Protein AF-A0A7W0SCW3-F1 (afdb_monomer)

Solvent-accessible surface area (backbone atoms only — not comparable to full-atom values): 14178 Å² total; per-residue (Å²): 137,88,84,88,80,89,82,84,84,82,85,81,83,79,84,79,79,79,77,70,79,78,74,70,81,70,78,75,75,58,45,59,53,42,45,72,76,49,78,74,35,76,57,57,85,92,73,43,95,44,93,30,47,52,32,38,26,47,42,44,66,69,67,88,51,60,71,61,58,70,68,48,60,42,33,27,44,63,50,76,97,76,43,71,46,61,29,37,54,74,48,70,49,74,83,48,89,55,28,37,37,42,30,23,38,30,82,49,90,95,43,68,21,45,36,40,41,24,40,27,78,87,36,62,16,29,42,36,38,49,82,89,50,37,35,36,37,42,39,43,51,97,43,34,31,42,31,35,44,43,73,87,64,52,78,76,82,86,75,76,70,73,84,75,89,61,91,77,87,69,87,75,79,79,74,93,75,72,86,80,74,85,74,40,67,44,82,38,72,51,77,60,52,72,65,54,25,60,58,18,44,29,70,64,37,38,50,26,47,52,50,25,54,43,52,52,50,39,48,51,25,57,78,67,72,46,79,52,38,64,40,80,77,46,75,82

Nearest PDB structures (foldseek):
  7ntp-assembly2_B  TM=4.194E-01  e=7.991E-01  Homo sapiens
  3q5z-assembly1_A  TM=4.159E-01  e=1.311E+00  Toxoplasma gondii
  7uft-assembly1_A  TM=3.236E-01  e=5.438E-01  Bifidobacterium longum
  5bvs-assembly2_B  TM=4.005E-01  e=3.337E+00  Pygoscelis papua
  2ejx-assembly1_A  TM=3.370E-01  e=3.936E+00  Sulfurisphaera tokodaii str. 7

pLDDT: mean 82.09, std 19.73, range [32.97, 98.5]

Secondary structure (DSSP, 8-state):
---------------------------PPPEESEEESS--EE--GGG-SSTTEEEEEEEEES---HHHHHT-SEEEEE-GGG-EEEEEEEEEEEEETTEEEEEEEEEETTEEEEEEEEEETTEEEEEEE-SS-EEEEEEETTEEEEEEE-GGGSPP---------------------SS---S-EEEEEE---HHHHHHHTSHHHHHHHHHHHHHHHHHHHHHTT---EEEEEEE-

Structure (mmCIF, N/CA/C/O backbone):
data_AF-A0A7W0SCW3-F1
#
_entry.id   AF-A0A7W0SCW3-F1
#
loop_
_atom_site.group_PDB
_atom_site.id
_atom_site.type_symbol
_atom_site.label_atom_id
_atom_site.label_alt_id
_atom_site.label_comp_id
_atom_site.label_asym_id
_atom_site.label_entity_id
_atom_site.label_seq_id
_atom_site.pdbx_PDB_ins_code
_atom_site.Cartn_x
_atom_site.Cartn_y
_atom_site.Cartn_z
_atom_site.occupancy
_atom_site.B_iso_or_equiv
_atom_site.auth_seq_id
_atom_site.auth_comp_id
_atom_site.auth_asym_id
_atom_site.auth_atom_id
_atom_site.pdbx_PDB_model_num
ATOM 1 N N . MET A 1 1 ? -40.697 69.182 -52.370 1.00 40.91 1 MET A N 1
ATOM 2 C CA . MET A 1 1 ? -40.775 70.195 -51.290 1.00 40.91 1 MET A CA 1
ATOM 3 C C . MET A 1 1 ? -40.997 69.445 -49.980 1.00 40.91 1 MET A C 1
ATOM 5 O O . MET A 1 1 ? -42.100 69.001 -49.726 1.00 40.91 1 MET A O 1
ATOM 9 N N . SER A 1 2 ? -39.920 68.922 -49.395 1.00 41.22 2 SER A N 1
ATOM 10 C CA . SER A 1 2 ? -39.241 69.449 -48.195 1.00 41.22 2 SER A CA 1
ATOM 11 C C . SER A 1 2 ? -40.117 69.462 -46.940 1.00 41.22 2 SER A C 1
ATOM 13 O O . SER A 1 2 ? -41.006 70.301 -46.826 1.00 41.22 2 SER A O 1
ATOM 15 N N . LYS A 1 3 ? -39.795 68.564 -46.000 1.00 40.31 3 LYS A N 1
ATOM 16 C CA . LYS A 1 3 ? -39.665 68.861 -44.567 1.00 40.31 3 LYS A CA 1
ATOM 17 C C . LYS A 1 3 ? -38.830 67.760 -43.899 1.00 40.31 3 LYS A C 1
ATOM 19 O O . LYS A 1 3 ? -39.283 66.632 -43.744 1.00 40.31 3 LYS A O 1
ATOM 24 N N . SER A 1 4 ? -37.596 68.117 -43.554 1.00 42.28 4 SER A N 1
ATOM 25 C CA . SER A 1 4 ? -36.713 67.373 -42.655 1.00 42.28 4 SER A CA 1
ATOM 26 C C . SER A 1 4 ? -37.192 67.509 -41.209 1.00 42.28 4 SER A C 1
ATOM 28 O O . SER A 1 4 ? -37.602 68.596 -40.804 1.00 42.28 4 SER A O 1
ATOM 30 N N . ALA A 1 5 ? -37.056 66.449 -40.416 1.00 41.22 5 ALA A N 1
ATOM 31 C CA . ALA A 1 5 ? -36.987 66.540 -38.961 1.00 41.22 5 ALA A CA 1
ATOM 32 C C . ALA A 1 5 ? -35.977 65.502 -38.450 1.00 41.22 5 ALA A C 1
ATOM 34 O O . ALA A 1 5 ? -36.105 64.308 -38.710 1.00 41.22 5 ALA A O 1
ATOM 35 N N . SER A 1 6 ? -34.935 66.014 -37.798 1.00 37.19 6 SER A N 1
ATOM 36 C CA . SER A 1 6 ? -33.770 65.304 -37.280 1.00 37.19 6 SER A CA 1
ATOM 37 C C . SER A 1 6 ? -34.127 64.277 -36.205 1.00 37.19 6 SER A C 1
ATOM 39 O O . SER A 1 6 ? -34.864 64.585 -35.271 1.00 37.19 6 SER A O 1
ATOM 41 N N . LEU A 1 7 ? -33.529 63.088 -36.296 1.00 36.47 7 LEU A N 1
ATOM 42 C CA . LEU A 1 7 ? -33.554 62.068 -35.251 1.00 36.47 7 LEU A CA 1
ATOM 43 C C . LEU A 1 7 ? -32.255 62.173 -34.436 1.00 36.47 7 LEU A C 1
ATOM 45 O O . LEU A 1 7 ? -31.166 61.947 -34.961 1.00 36.47 7 LEU A O 1
ATOM 49 N N . VAL A 1 8 ? -32.367 62.553 -33.165 1.00 34.56 8 VAL A N 1
ATOM 50 C CA . VAL A 1 8 ? -31.256 62.574 -32.203 1.00 34.56 8 VAL A CA 1
ATOM 51 C C . VAL A 1 8 ? -31.117 61.172 -31.607 1.00 34.56 8 VAL A C 1
ATOM 53 O O . VAL A 1 8 ? -32.039 60.677 -30.966 1.00 34.56 8 VAL A O 1
ATOM 56 N N . PHE A 1 9 ? -29.970 60.526 -31.825 1.00 35.22 9 PHE A N 1
ATOM 57 C CA . PHE A 1 9 ? -29.612 59.253 -31.195 1.00 35.22 9 PHE A CA 1
ATOM 58 C C . PHE A 1 9 ? -28.963 59.528 -29.832 1.00 35.22 9 PHE A C 1
ATOM 60 O O . PHE A 1 9 ? -27.868 60.084 -29.764 1.00 35.22 9 PHE A O 1
ATOM 67 N N . ILE A 1 10 ? -29.631 59.138 -28.745 1.00 36.50 10 ILE A N 1
ATOM 68 C CA . ILE A 1 10 ? -29.050 59.124 -27.396 1.00 36.50 10 ILE A CA 1
ATOM 69 C C . ILE A 1 10 ? -28.427 57.743 -27.172 1.00 36.50 10 ILE A C 1
ATOM 71 O O . ILE A 1 10 ? -29.121 56.728 -27.178 1.00 36.50 10 ILE A O 1
ATOM 75 N N . PHE A 1 11 ? -27.108 57.713 -26.989 1.00 32.97 11 PHE A N 1
ATOM 76 C CA . PHE A 1 11 ? -26.335 56.514 -26.672 1.00 32.97 11 PHE A CA 1
ATOM 77 C C . PHE A 1 11 ? -26.355 56.305 -25.149 1.00 32.97 11 PHE A C 1
ATOM 79 O O . PHE A 1 11 ? -25.731 57.062 -24.408 1.00 32.97 11 PHE A O 1
ATOM 86 N N . VAL A 1 12 ? -27.090 55.301 -24.665 1.00 36.94 12 VAL A N 1
ATOM 87 C CA . VAL A 1 12 ? -27.040 54.882 -23.255 1.00 36.94 12 VAL A CA 1
ATOM 88 C C . VAL A 1 12 ? -25.960 53.812 -23.120 1.00 36.94 12 VAL A C 1
ATOM 90 O O . VAL A 1 12 ? -26.131 52.683 -23.574 1.00 36.94 12 VAL A O 1
ATOM 93 N N . ILE A 1 13 ? -24.833 54.172 -22.506 1.00 38.78 13 ILE A N 1
ATOM 94 C CA . ILE A 1 13 ? -23.783 53.226 -22.114 1.00 38.78 13 ILE A CA 1
ATOM 95 C C . ILE A 1 13 ? -24.249 52.530 -20.832 1.00 38.78 13 ILE A C 1
ATOM 97 O O . ILE A 1 13 ? -24.190 53.102 -19.745 1.00 38.78 13 ILE A O 1
ATOM 101 N N . ALA A 1 14 ? -24.732 51.293 -20.955 1.00 40.97 14 ALA A N 1
ATOM 102 C CA . ALA A 1 14 ? -24.952 50.418 -19.812 1.00 40.97 14 ALA A CA 1
ATOM 103 C C . ALA A 1 14 ? -23.604 49.818 -19.380 1.00 40.97 14 ALA A C 1
ATOM 105 O O . ALA A 1 14 ? -23.040 48.965 -20.067 1.00 40.97 14 ALA A O 1
ATOM 106 N N . LEU A 1 15 ? -23.076 50.283 -18.245 1.00 40.66 15 LEU A N 1
ATOM 107 C CA . LEU A 1 15 ? -21.934 49.671 -17.568 1.00 40.66 15 LEU A CA 1
ATOM 108 C C . LEU A 1 15 ? -22.373 48.297 -17.029 1.00 40.66 15 LEU A C 1
ATOM 110 O O . LEU A 1 15 ? -22.983 48.190 -15.966 1.00 40.66 15 LEU A O 1
ATOM 114 N N . GLY A 1 16 ? -22.103 47.239 -17.791 1.00 37.50 16 GLY A N 1
ATOM 115 C CA . GLY A 1 16 ? -22.278 45.865 -17.336 1.00 37.50 16 GLY A CA 1
ATOM 116 C C . GLY A 1 16 ? -21.217 45.524 -16.295 1.00 37.50 16 GLY A C 1
ATOM 117 O O . GLY A 1 16 ? -20.072 45.243 -16.641 1.00 37.50 16 GLY A O 1
ATOM 118 N N . VAL A 1 17 ? -21.592 45.538 -15.016 1.00 45.84 17 VAL A N 1
ATOM 119 C CA . VAL A 1 17 ? -20.808 44.898 -13.956 1.00 45.84 17 VAL A CA 1
ATOM 120 C C . VAL A 1 17 ? -20.858 43.393 -14.217 1.00 45.84 17 VAL A C 1
ATOM 122 O O . VAL A 1 17 ? -21.841 42.727 -13.899 1.00 45.84 17 VAL A O 1
ATOM 125 N N . PHE A 1 18 ? -19.805 42.850 -14.830 1.00 45.72 18 PHE A N 1
ATOM 126 C CA . PHE A 1 18 ? -19.560 41.412 -14.852 1.00 45.72 18 PHE A CA 1
ATOM 127 C C . PHE A 1 18 ? -19.255 40.965 -13.417 1.00 45.72 18 PHE A C 1
ATOM 129 O O . PHE A 1 18 ? -18.106 40.944 -12.979 1.00 45.72 18 PHE A O 1
ATOM 136 N N . MET A 1 19 ? -20.299 40.616 -12.662 1.00 46.00 19 MET A N 1
ATOM 137 C CA . MET A 1 19 ? -20.158 39.720 -11.520 1.00 46.00 19 MET A CA 1
ATOM 138 C C . MET A 1 19 ? -19.746 38.357 -12.074 1.00 46.00 19 MET A C 1
ATOM 140 O O . MET A 1 19 ? -20.579 37.538 -12.457 1.00 46.00 19 MET A O 1
ATOM 144 N N . SER A 1 20 ? -18.437 38.130 -12.159 1.00 46.84 20 SER A N 1
ATOM 145 C CA . SER A 1 20 ? -17.887 36.789 -12.311 1.00 46.84 20 SER A CA 1
ATOM 146 C C . SER A 1 20 ? -18.464 35.924 -11.188 1.00 46.84 20 SER A C 1
ATOM 148 O O . SER A 1 20 ? -18.305 36.289 -10.020 1.00 46.84 20 SER A O 1
ATOM 150 N N . PRO A 1 21 ? -19.133 34.795 -11.480 1.00 45.81 21 PRO A N 1
ATOM 151 C CA . PRO A 1 21 ? -19.520 33.882 -10.425 1.00 45.81 21 PRO A CA 1
ATOM 152 C C . PRO A 1 21 ? -18.230 33.397 -9.769 1.00 45.81 21 PRO A C 1
ATOM 154 O O . PRO A 1 21 ? -17.396 32.752 -10.409 1.00 45.81 21 PRO A O 1
ATOM 157 N N . HIS A 1 22 ? -18.050 33.731 -8.491 1.00 44.03 22 HIS A N 1
ATOM 158 C CA . HIS A 1 22 ? -17.099 33.038 -7.644 1.00 44.03 22 HIS A CA 1
ATOM 159 C C . HIS A 1 22 ? -17.442 31.553 -7.739 1.00 44.03 22 HIS A C 1
ATOM 161 O O . HIS A 1 22 ? -18.423 31.089 -7.157 1.00 44.03 22 HIS A O 1
ATOM 167 N N . ARG A 1 23 ? -16.649 30.799 -8.509 1.00 42.75 23 ARG A N 1
ATOM 168 C CA . ARG A 1 23 ? -16.593 29.353 -8.352 1.00 42.75 23 ARG A CA 1
ATOM 169 C C . ARG A 1 23 ? -16.155 29.136 -6.913 1.00 42.75 23 ARG A C 1
ATOM 171 O O . ARG A 1 23 ? -14.981 29.285 -6.590 1.00 42.75 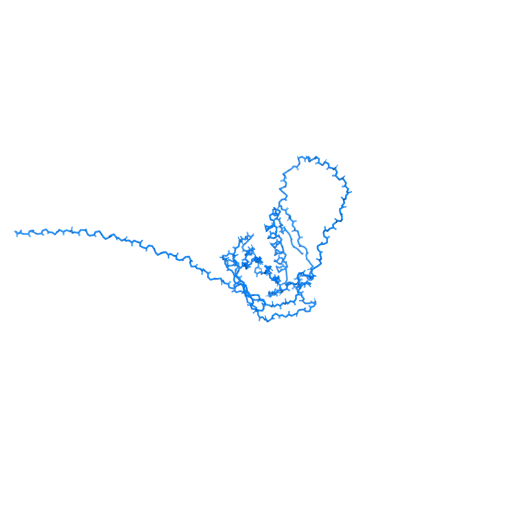23 ARG A O 1
ATOM 178 N N . SER A 1 24 ? -17.122 28.824 -6.053 1.00 40.72 24 SER A N 1
ATOM 179 C CA . SER A 1 24 ? -16.868 27.991 -4.889 1.00 40.72 24 SER A CA 1
ATOM 180 C C . SER A 1 24 ? -15.946 26.880 -5.381 1.00 40.72 24 SER A C 1
ATOM 182 O O . SER A 1 24 ? -16.284 26.179 -6.341 1.00 40.72 24 SER A O 1
ATOM 184 N N . LEU A 1 25 ? -14.738 26.802 -4.821 1.00 46.62 25 LEU A N 1
ATOM 185 C CA . LEU A 1 25 ? -13.891 25.629 -4.962 1.00 46.62 25 LEU A CA 1
ATOM 186 C C . LEU A 1 25 ? -14.698 24.490 -4.347 1.00 46.62 25 LEU A C 1
ATOM 188 O O . LEU A 1 25 ? -14.667 24.277 -3.137 1.00 46.62 25 LEU A O 1
ATOM 192 N N . GLY A 1 26 ? -15.513 23.853 -5.187 1.00 40.69 26 GLY A N 1
ATOM 193 C CA . GLY A 1 26 ? -16.379 22.764 -4.801 1.00 40.69 26 GLY A CA 1
ATOM 194 C C . GLY A 1 26 ? -15.520 21.744 -4.084 1.00 40.69 26 GLY A C 1
ATOM 195 O O . GLY A 1 26 ? -14.521 21.262 -4.622 1.00 40.69 26 GLY A O 1
ATOM 196 N N . GLN A 1 27 ? -15.883 21.469 -2.839 1.00 48.56 27 GLN A N 1
ATOM 197 C CA . GLN A 1 27 ? -15.317 20.400 -2.047 1.00 48.56 27 GLN A CA 1
ATOM 198 C C . GLN A 1 27 ? -15.663 19.099 -2.774 1.00 48.56 27 GLN A C 1
ATOM 200 O O . GLN A 1 27 ? -16.719 18.520 -2.547 1.00 48.56 27 GLN A O 1
ATOM 205 N N . ALA A 1 28 ? -14.820 18.689 -3.729 1.00 55.16 28 ALA A N 1
ATOM 206 C CA . ALA A 1 28 ? -14.989 17.420 -4.420 1.00 55.16 28 ALA A CA 1
ATOM 207 C C . ALA A 1 28 ? -15.108 16.341 -3.340 1.00 55.16 28 ALA A C 1
ATOM 209 O O . ALA A 1 28 ? -14.218 16.230 -2.481 1.00 55.16 28 ALA A O 1
ATOM 210 N N . ALA A 1 29 ? -16.254 15.658 -3.331 1.00 61.84 29 ALA A N 1
ATOM 211 C CA . ALA A 1 29 ? -16.582 14.653 -2.338 1.00 61.84 29 ALA A CA 1
ATOM 212 C C . ALA A 1 29 ? -15.525 13.545 -2.390 1.00 61.84 29 ALA A C 1
ATOM 214 O O . ALA A 1 29 ? -15.140 13.096 -3.471 1.00 61.84 29 ALA A O 1
ATOM 215 N N . ALA A 1 30 ? -15.029 13.134 -1.223 1.00 74.69 30 ALA A N 1
ATOM 216 C CA . ALA A 1 30 ? -14.105 12.014 -1.133 1.00 74.69 30 ALA A CA 1
ATOM 217 C C . ALA A 1 30 ? -14.815 10.747 -1.632 1.00 74.69 30 ALA A C 1
ATOM 219 O O . ALA A 1 30 ? -15.883 10.384 -1.136 1.00 74.69 30 ALA A O 1
ATOM 220 N N . SER A 1 31 ? -14.243 10.094 -2.640 1.00 84.12 31 SER A N 1
ATOM 221 C CA . SER A 1 31 ? -14.777 8.845 -3.179 1.00 84.12 31 SER A CA 1
ATOM 222 C C . SER A 1 31 ? -14.247 7.663 -2.373 1.00 84.12 31 SER A C 1
ATOM 224 O O . SER A 1 31 ? -13.094 7.661 -1.933 1.00 84.12 31 SER A O 1
ATOM 226 N N . LYS A 1 32 ? -15.085 6.640 -2.172 1.00 90.00 32 LYS A N 1
ATOM 227 C CA . LYS A 1 32 ? -14.655 5.410 -1.498 1.00 90.00 32 LYS A CA 1
ATOM 228 C C . LYS A 1 32 ? -13.584 4.703 -2.326 1.00 90.00 32 LYS A C 1
ATOM 230 O O . LYS A 1 32 ? -13.732 4.561 -3.544 1.00 90.00 32 LYS A O 1
ATOM 235 N N . LEU A 1 33 ? -12.515 4.258 -1.670 1.00 90.94 33 LEU A N 1
ATOM 236 C CA . LEU A 1 33 ? -11.463 3.471 -2.317 1.00 90.94 33 LEU A CA 1
ATOM 237 C C . LEU A 1 33 ? -11.950 2.044 -2.607 1.00 90.94 33 LEU A C 1
ATOM 239 O O . LEU A 1 33 ? -11.826 1.561 -3.729 1.00 90.94 33 LEU A O 1
ATOM 243 N N . PHE A 1 34 ? -12.545 1.404 -1.605 1.00 93.81 34 PHE A N 1
ATOM 244 C CA . PHE A 1 34 ? -13.087 0.053 -1.680 1.00 93.81 34 PHE A CA 1
ATOM 245 C C . PHE A 1 34 ? -14.262 -0.116 -0.707 1.00 93.81 34 PHE A C 1
ATOM 247 O O . PHE A 1 34 ? -14.505 0.734 0.155 1.00 93.81 34 PHE A O 1
ATOM 254 N N . SER A 1 35 ? -14.957 -1.245 -0.817 1.00 93.25 35 SER A N 1
ATOM 255 C CA . SER A 1 35 ? -15.950 -1.724 0.148 1.00 93.25 35 SER A CA 1
ATOM 256 C C . SER A 1 35 ? -15.614 -3.130 0.638 1.00 93.25 35 SER A C 1
ATOM 258 O O . SER A 1 35 ? -15.128 -3.955 -0.137 1.00 93.25 35 SER A O 1
ATOM 260 N N . LEU A 1 36 ? -15.926 -3.421 1.903 1.00 95.06 36 LEU A N 1
ATOM 261 C CA . LEU A 1 36 ? -15.877 -4.775 2.457 1.00 95.06 36 LEU A CA 1
ATOM 262 C C . LEU A 1 36 ? -16.969 -5.635 1.808 1.00 95.06 36 LEU A C 1
ATOM 264 O O . LEU A 1 36 ? -18.140 -5.254 1.808 1.00 95.06 36 LEU A O 1
ATOM 268 N N . LYS A 1 37 ? -16.596 -6.795 1.267 1.00 94.44 37 LYS A N 1
ATOM 269 C CA . LYS A 1 37 ? -17.541 -7.767 0.694 1.00 94.44 37 LYS A CA 1
ATOM 270 C C . LYS A 1 37 ? -18.163 -8.665 1.760 1.00 94.44 37 LYS A C 1
ATOM 272 O O . LYS A 1 37 ? -19.242 -9.218 1.571 1.00 94.44 37 LYS A O 1
ATOM 277 N N . GLU A 1 38 ? -17.464 -8.820 2.874 1.00 92.69 38 GLU A N 1
ATOM 278 C CA . GLU A 1 38 ? -17.836 -9.688 3.979 1.00 92.69 38 GLU A CA 1
ATOM 279 C C . GLU A 1 38 ? -17.400 -9.086 5.313 1.00 92.69 38 GLU A C 1
ATOM 281 O O . GLU A 1 38 ? -16.596 -8.153 5.362 1.00 92.69 38 GLU A O 1
ATOM 286 N N . GLN A 1 39 ? -17.944 -9.626 6.404 1.00 91.50 39 GLN A N 1
ATOM 287 C CA . GLN A 1 39 ? -17.515 -9.233 7.739 1.00 91.50 39 GLN A CA 1
ATOM 288 C C . GLN A 1 39 ? -16.082 -9.716 8.008 1.00 91.50 39 GLN A C 1
ATOM 290 O O . GLN A 1 39 ? -15.739 -10.829 7.594 1.00 91.50 39 GLN A O 1
ATOM 295 N N . PRO A 1 40 ? -15.260 -8.933 8.728 1.00 92.94 40 PRO A N 1
ATOM 296 C CA . PRO A 1 40 ? -13.913 -9.340 9.106 1.00 92.94 40 PRO A CA 1
ATOM 297 C C . PRO A 1 40 ? -13.934 -10.599 9.964 1.00 92.94 40 PRO A C 1
ATOM 299 O O . PRO A 1 40 ? -14.684 -10.692 10.938 1.00 92.94 40 PRO A O 1
ATOM 302 N N . ARG A 1 41 ? -13.091 -11.572 9.620 1.00 92.56 41 ARG A N 1
ATOM 303 C CA . ARG A 1 41 ? -13.003 -12.855 10.327 1.00 92.56 41 ARG A CA 1
ATOM 304 C C . ARG A 1 41 ? -11.596 -13.091 10.843 1.00 92.56 41 ARG A C 1
ATOM 306 O O . ARG A 1 41 ? -10.623 -12.714 10.197 1.00 92.56 41 ARG A O 1
ATOM 313 N N . LEU A 1 42 ? -11.501 -13.749 11.997 1.00 90.94 42 LEU A N 1
ATOM 314 C CA . LEU A 1 42 ? -10.237 -14.308 12.470 1.00 90.94 42 LEU A CA 1
ATOM 315 C C . LEU A 1 42 ? -9.764 -15.373 11.477 1.00 90.94 42 LEU A C 1
ATOM 317 O O . LEU A 1 42 ? -10.565 -16.191 11.016 1.00 90.94 42 LEU A O 1
ATOM 321 N N . VAL A 1 43 ? -8.473 -15.367 11.155 1.00 82.25 43 VAL A N 1
ATOM 322 C CA . VAL A 1 43 ? -7.906 -16.276 10.154 1.00 82.25 43 VAL A CA 1
ATOM 323 C C . VAL A 1 43 ? -7.011 -17.308 10.821 1.00 82.25 43 VAL A C 1
ATOM 325 O O . VAL A 1 43 ? -6.174 -16.981 11.658 1.00 82.25 43 VAL A O 1
ATOM 328 N N . SER A 1 44 ? -7.189 -18.572 10.440 1.00 81.94 44 SER A N 1
ATOM 329 C CA . SER A 1 44 ? -6.308 -19.667 10.851 1.00 81.94 44 SER A CA 1
ATOM 330 C C . SER A 1 44 ? -4.885 -19.454 10.332 1.00 81.94 44 SER A C 1
ATOM 332 O O . SER A 1 44 ? -4.713 -18.970 9.213 1.00 81.94 44 SER A O 1
ATOM 334 N N . GLU A 1 45 ? -3.876 -19.942 11.053 1.00 78.88 45 GLU A N 1
ATOM 335 C CA . GLU A 1 45 ? -2.465 -19.777 10.670 1.00 78.88 45 GLU A CA 1
ATOM 336 C C . GLU A 1 45 ? -2.124 -20.244 9.250 1.00 78.88 45 GLU A C 1
ATOM 338 O O . GLU A 1 45 ? -1.286 -19.632 8.599 1.00 78.88 45 GLU A O 1
ATOM 343 N N . ALA A 1 46 ? -2.791 -21.284 8.742 1.00 78.19 46 ALA A N 1
ATOM 344 C CA . ALA A 1 46 ? -2.539 -21.819 7.404 1.00 78.19 46 ALA A CA 1
ATOM 345 C C . ALA A 1 46 ? -3.022 -20.910 6.254 1.00 78.19 46 ALA A C 1
ATOM 347 O O . ALA A 1 46 ? -2.598 -21.092 5.118 1.00 78.19 46 ALA A O 1
ATOM 348 N N . ASN A 1 47 ? -3.916 -19.956 6.534 1.00 81.69 47 ASN A N 1
ATOM 349 C CA . ASN A 1 47 ? -4.606 -19.157 5.513 1.00 81.69 47 ASN A CA 1
ATOM 350 C C . ASN A 1 47 ? -4.366 -17.648 5.655 1.00 81.69 47 ASN A C 1
ATOM 352 O O . ASN A 1 47 ? -4.948 -16.867 4.903 1.00 81.69 47 ASN A O 1
ATOM 356 N N . ARG A 1 48 ? -3.559 -17.230 6.635 1.00 90.38 48 ARG A N 1
ATOM 357 C CA . ARG A 1 48 ? -3.280 -15.814 6.893 1.00 90.38 48 ARG A CA 1
ATOM 358 C C . ARG A 1 48 ? -2.311 -15.239 5.861 1.00 90.38 48 ARG A C 1
ATOM 360 O O . ARG A 1 48 ? -1.356 -15.905 5.475 1.00 90.38 48 ARG A O 1
ATOM 367 N N . SER A 1 49 ? -2.534 -13.993 5.451 1.00 91.56 49 SER A N 1
ATOM 368 C CA . SER A 1 49 ? -1.622 -13.240 4.576 1.00 91.56 49 SER A CA 1
ATOM 369 C C . SER A 1 49 ? -0.296 -12.913 5.256 1.00 91.56 49 SER A C 1
ATOM 371 O O . SER A 1 49 ? 0.731 -12.860 4.590 1.00 91.56 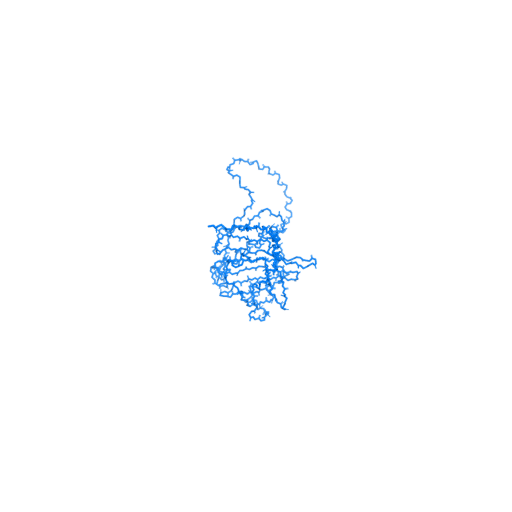49 SER A O 1
ATOM 373 N N . SER A 1 50 ? -0.313 -12.684 6.570 1.00 91.75 50 SER A N 1
ATOM 374 C CA . SER A 1 50 ? 0.859 -12.322 7.362 1.00 91.75 50 SER A CA 1
ATOM 375 C C . SER A 1 50 ? 0.853 -13.071 8.687 1.00 91.75 50 SER A C 1
ATOM 377 O O . SER A 1 50 ? -0.202 -13.363 9.247 1.00 91.75 50 SER A O 1
ATOM 379 N N . ILE A 1 51 ? 2.037 -13.321 9.251 1.00 90.44 51 ILE A N 1
ATOM 380 C CA . ILE A 1 51 ? 2.169 -13.832 10.622 1.00 90.44 51 ILE A CA 1
ATOM 381 C C . ILE A 1 51 ? 1.484 -12.925 11.656 1.00 90.44 51 ILE A C 1
ATOM 383 O O . ILE A 1 51 ? 1.015 -13.404 12.690 1.00 90.44 51 ILE A O 1
ATOM 387 N N . ALA A 1 52 ? 1.371 -11.636 11.341 1.00 93.19 52 ALA A N 1
ATOM 388 C CA . ALA A 1 52 ? 0.727 -10.631 12.168 1.00 93.19 52 ALA A CA 1
ATOM 389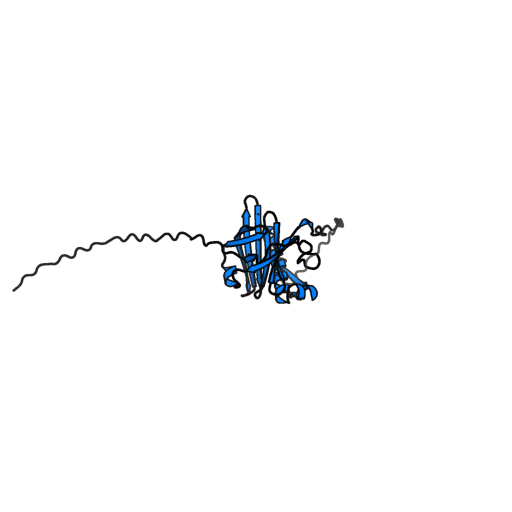 C C . ALA A 1 52 ? -0.770 -10.453 11.869 1.00 93.19 52 ALA A C 1
ATOM 391 O O . ALA A 1 52 ? -1.413 -9.671 12.568 1.00 93.19 52 ALA A O 1
ATOM 392 N N . SER A 1 53 ? -1.350 -11.162 10.887 1.00 94.56 53 SER A N 1
ATOM 393 C CA . SER A 1 53 ? -2.789 -11.079 10.608 1.00 94.56 53 SER A CA 1
ATOM 394 C C . SER A 1 53 ? -3.604 -11.415 11.860 1.00 94.56 53 SER A C 1
ATOM 396 O O . SER A 1 53 ? -3.417 -12.464 12.487 1.00 94.56 53 SER A O 1
ATOM 398 N N . VAL A 1 54 ? -4.547 -10.540 12.201 1.00 93.25 54 VAL A N 1
ATOM 399 C CA . VAL A 1 54 ? -5.554 -10.772 13.248 1.00 93.25 54 VAL A CA 1
ATOM 400 C C . VAL A 1 54 ? -6.906 -11.049 12.614 1.00 93.25 54 VAL A C 1
ATOM 402 O O . VAL A 1 54 ? -7.532 -12.066 12.907 1.00 93.25 54 VAL A O 1
ATOM 405 N N . ARG A 1 55 ? -7.342 -10.155 11.724 1.00 95.31 55 ARG A N 1
ATOM 406 C CA . ARG A 1 55 ? -8.607 -10.243 10.996 1.00 95.31 55 ARG A CA 1
ATOM 407 C C . ARG A 1 55 ? -8.362 -10.014 9.513 1.00 95.31 55 ARG A C 1
ATOM 409 O O . ARG A 1 55 ? -7.521 -9.195 9.149 1.00 95.31 55 ARG A O 1
ATOM 416 N N . GLU A 1 56 ? -9.120 -10.703 8.672 1.00 97.31 56 GLU A N 1
ATOM 417 C CA . GLU A 1 56 ? -9.117 -10.482 7.226 1.00 97.31 56 GLU A CA 1
ATOM 418 C C . GLU A 1 56 ? -10.545 -10.389 6.689 1.00 97.31 56 GLU A C 1
ATOM 420 O O . GLU A 1 56 ? -11.468 -11.009 7.227 1.00 97.31 56 GLU A O 1
ATOM 425 N N . ALA A 1 57 ? -10.715 -9.621 5.616 1.00 97.06 57 ALA A N 1
ATOM 426 C CA . ALA A 1 57 ? -11.943 -9.566 4.833 1.00 97.06 57 ALA A CA 1
ATOM 427 C C . ALA A 1 57 ? -11.617 -9.352 3.354 1.00 97.06 57 ALA A C 1
ATOM 429 O O . ALA A 1 57 ? -10.703 -8.597 3.014 1.00 97.06 57 ALA A O 1
ATOM 430 N N . GLU A 1 58 ? -12.394 -9.968 2.467 1.00 96.56 58 GLU A N 1
ATOM 431 C CA . GLU A 1 58 ? -12.361 -9.627 1.043 1.00 96.56 58 GLU A CA 1
ATOM 432 C C . GLU A 1 58 ? -12.895 -8.202 0.820 1.00 96.56 58 GLU A C 1
ATOM 434 O O . GLU A 1 58 ? -13.936 -7.819 1.365 1.00 96.56 58 GLU A O 1
ATOM 439 N N . ILE A 1 59 ? -12.191 -7.425 -0.003 1.00 96.19 59 ILE A N 1
ATOM 440 C CA . ILE A 1 59 ? -12.600 -6.087 -0.438 1.00 96.19 59 ILE A CA 1
ATOM 441 C C . ILE A 1 59 ? -12.813 -6.043 -1.948 1.00 96.19 59 ILE A C 1
ATOM 443 O O . ILE A 1 59 ? -12.233 -6.823 -2.703 1.00 96.19 59 ILE A O 1
ATOM 447 N N . VAL A 1 60 ? -13.637 -5.094 -2.383 1.00 93.62 60 VAL A N 1
ATOM 448 C CA . VAL A 1 60 ? -13.869 -4.775 -3.795 1.00 93.62 60 VAL A CA 1
ATOM 449 C C . VAL A 1 60 ? -13.576 -3.296 -4.001 1.00 93.62 60 VAL A C 1
ATOM 451 O O . VAL A 1 60 ? -14.124 -2.457 -3.285 1.00 93.62 60 VAL A O 1
ATOM 454 N N . PHE A 1 61 ? -12.700 -2.977 -4.950 1.00 91.44 61 PHE A N 1
ATOM 455 C CA . PHE A 1 61 ? -12.376 -1.596 -5.298 1.00 91.44 61 PHE A CA 1
ATOM 456 C C . PHE A 1 61 ? -13.529 -0.942 -6.061 1.00 91.44 61 PHE A C 1
ATOM 458 O O . PHE A 1 61 ? -14.161 -1.571 -6.903 1.00 91.44 61 PHE A O 1
ATOM 465 N N . THR A 1 62 ? -13.807 0.326 -5.755 1.00 82.75 62 THR A N 1
ATOM 466 C CA . THR A 1 62 ? -14.958 1.045 -6.328 1.00 82.75 62 THR A CA 1
ATOM 467 C C . THR A 1 62 ? -14.743 1.429 -7.798 1.00 82.75 62 THR A C 1
ATOM 469 O O . THR A 1 62 ? -15.711 1.641 -8.512 1.00 82.75 62 THR A O 1
ATOM 472 N N . GLU A 1 63 ? -13.491 1.540 -8.256 1.00 67.81 63 GLU A N 1
ATOM 473 C CA . GLU A 1 63 ? -13.120 1.889 -9.636 1.00 67.81 63 GLU A CA 1
ATOM 474 C C . GLU A 1 63 ? -11.802 1.183 -9.997 1.00 67.81 63 GLU A C 1
ATOM 476 O O . GLU A 1 63 ? -10.810 1.328 -9.282 1.00 67.81 63 GLU A O 1
ATOM 481 N N . GLU A 1 64 ? -11.766 0.430 -11.097 1.00 62.03 64 GLU A N 1
ATOM 482 C CA . GLU A 1 64 ? -10.615 -0.417 -11.464 1.00 62.03 64 GLU A CA 1
ATOM 483 C C . GLU A 1 64 ? -9.543 0.304 -12.313 1.00 62.03 64 GLU A C 1
ATOM 485 O O . GLU A 1 64 ? -8.524 -0.293 -12.659 1.00 62.03 64 GLU A O 1
ATOM 490 N N . SER A 1 65 ? -9.726 1.591 -12.650 1.00 56.41 65 SER A N 1
ATOM 491 C CA . SER A 1 65 ? -8.782 2.326 -13.511 1.00 56.41 65 SER A CA 1
ATOM 492 C C . SER A 1 65 ? -7.744 3.154 -12.732 1.00 56.41 65 SER A C 1
ATOM 494 O O . SER A 1 65 ? -8.071 4.001 -11.898 1.00 56.41 65 SER A O 1
ATOM 496 N N . ASN A 1 66 ? -6.466 2.958 -13.065 1.00 63.66 66 ASN A N 1
ATOM 497 C CA . ASN A 1 66 ? -5.298 3.748 -12.635 1.00 63.66 66 ASN A CA 1
ATOM 498 C C . ASN A 1 66 ? -5.445 5.269 -12.760 1.00 63.66 66 ASN A C 1
ATOM 500 O O . ASN A 1 66 ? -5.056 6.000 -11.848 1.00 63.66 66 ASN A O 1
ATOM 504 N N . THR A 1 67 ? -5.967 5.748 -13.893 1.00 61.91 67 THR A N 1
ATOM 505 C CA . THR A 1 67 ? -6.145 7.175 -14.177 1.00 61.91 67 THR A CA 1
ATOM 506 C C . THR A 1 67 ? -7.058 7.788 -13.134 1.00 61.91 67 THR A C 1
ATOM 508 O O . THR A 1 67 ? -6.735 8.846 -12.599 1.00 61.91 67 THR A O 1
ATOM 511 N N . SER A 1 68 ? -8.110 7.056 -12.742 1.00 77.81 68 SER A N 1
ATOM 512 C CA . SER A 1 68 ? -9.000 7.511 -11.683 1.00 77.81 68 SER A CA 1
ATOM 513 C C . SER A 1 68 ? -8.262 7.666 -10.359 1.00 77.81 68 SER A C 1
ATOM 515 O O . SER A 1 68 ? -8.445 8.698 -9.731 1.00 77.81 68 SER A O 1
ATOM 517 N N . LEU A 1 69 ? -7.406 6.711 -9.950 1.00 85.75 69 LEU A N 1
ATOM 518 C CA . LEU A 1 69 ? -6.690 6.771 -8.668 1.00 85.75 69 LEU A CA 1
ATOM 519 C C . LEU A 1 69 ? -5.727 7.962 -8.615 1.00 85.75 69 LEU A C 1
ATOM 521 O O . LEU A 1 69 ? -5.691 8.694 -7.628 1.00 85.75 69 LEU A O 1
ATOM 525 N N . ALA A 1 70 ? -4.957 8.166 -9.678 1.00 87.56 70 ALA A N 1
ATOM 526 C CA . ALA A 1 70 ? -3.913 9.181 -9.724 1.00 87.56 70 ALA A CA 1
ATOM 527 C C . ALA A 1 70 ? -4.442 10.627 -9.756 1.00 87.56 70 ALA A C 1
ATOM 529 O O . ALA A 1 70 ? -3.689 11.562 -9.494 1.00 87.56 70 ALA A O 1
ATOM 530 N N . GLU A 1 71 ? -5.722 10.814 -10.073 1.00 88.50 71 GLU A N 1
ATOM 531 C CA . GLU A 1 71 ? -6.408 12.111 -10.061 1.00 88.50 71 GLU A CA 1
ATOM 532 C C . GLU A 1 71 ? -7.148 12.379 -8.740 1.00 88.50 71 GLU A C 1
ATOM 534 O O . GLU A 1 71 ? -7.641 13.488 -8.508 1.00 88.50 71 GLU A O 1
ATOM 539 N N . ARG A 1 72 ? -7.229 11.391 -7.835 1.00 87.75 72 ARG A N 1
ATOM 540 C CA . ARG A 1 72 ? -7.948 11.563 -6.567 1.00 87.75 72 ARG A CA 1
ATOM 541 C C . ARG A 1 72 ? -7.139 12.411 -5.605 1.00 87.75 72 ARG A C 1
ATOM 543 O O . ARG A 1 72 ? -6.041 12.050 -5.193 1.00 87.75 72 ARG A O 1
ATOM 550 N N . THR A 1 73 ? -7.743 13.504 -5.158 1.00 92.19 73 THR A N 1
ATOM 551 C CA . THR A 1 73 ? -7.180 14.348 -4.097 1.00 92.19 73 THR A CA 1
ATOM 552 C C . THR A 1 73 ? -7.611 13.911 -2.700 1.00 92.19 73 THR A C 1
ATOM 554 O O . THR A 1 73 ? -6.960 14.255 -1.714 1.00 92.19 73 THR A O 1
ATOM 557 N N . ARG A 1 74 ? -8.702 13.140 -2.607 1.00 91.62 74 ARG A N 1
ATOM 558 C CA . ARG A 1 74 ? -9.241 12.580 -1.366 1.00 91.62 74 ARG A CA 1
ATOM 559 C C . ARG A 1 74 ? -9.798 11.179 -1.586 1.00 91.62 74 ARG A C 1
ATOM 561 O O . ARG A 1 74 ? -10.466 10.930 -2.590 1.00 91.62 74 ARG A O 1
ATOM 568 N N . LEU A 1 75 ? -9.575 10.309 -0.607 1.00 92.12 75 LEU A N 1
ATOM 569 C CA . LEU A 1 75 ? -10.112 8.953 -0.541 1.00 92.12 75 LEU A CA 1
ATOM 570 C C . LEU A 1 75 ? -10.835 8.737 0.782 1.00 92.12 75 LEU A C 1
ATOM 572 O O . LEU A 1 75 ? -10.291 9.046 1.839 1.00 92.12 75 LEU A O 1
ATOM 576 N N . THR A 1 76 ? -12.025 8.149 0.723 1.00 92.25 76 THR A N 1
ATOM 577 C CA . THR A 1 76 ? -12.673 7.571 1.904 1.00 92.25 76 THR A CA 1
ATOM 578 C C . THR A 1 76 ? -12.268 6.105 2.011 1.00 92.25 76 THR A C 1
ATOM 580 O O . THR A 1 76 ? -12.437 5.333 1.064 1.00 92.25 76 THR A O 1
ATOM 583 N N . ILE A 1 77 ? -11.734 5.723 3.165 1.00 92.44 77 ILE A N 1
ATOM 584 C CA . ILE A 1 77 ? -11.255 4.377 3.470 1.00 92.44 77 ILE A CA 1
ATOM 585 C C . ILE A 1 77 ? -12.143 3.817 4.571 1.00 92.44 77 ILE A C 1
ATOM 587 O O . ILE A 1 77 ? -12.121 4.314 5.694 1.00 92.44 77 ILE A O 1
ATOM 591 N N . THR A 1 78 ? -12.922 2.790 4.242 1.00 92.62 78 THR A N 1
ATOM 592 C CA . THR A 1 78 ? -13.741 2.062 5.214 1.00 92.62 78 THR A CA 1
ATOM 593 C C . THR A 1 78 ? -12.937 0.871 5.732 1.00 92.62 78 THR A C 1
ATOM 595 O O . THR A 1 78 ? -12.673 -0.073 4.994 1.00 92.62 78 THR A O 1
ATOM 598 N N . LEU A 1 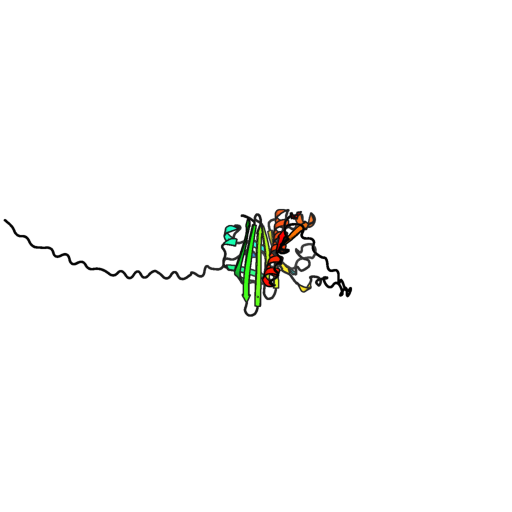79 ? -12.527 0.926 6.992 1.00 94.06 79 LEU A N 1
ATOM 599 C CA . LEU A 1 79 ? -11.829 -0.141 7.700 1.00 94.06 79 LEU A CA 1
ATOM 600 C C . LEU A 1 79 ? -12.830 -1.043 8.437 1.00 94.06 79 LEU A C 1
ATOM 602 O O . LEU A 1 79 ? -14.047 -0.949 8.261 1.00 94.06 79 LEU A O 1
ATOM 606 N N . PHE A 1 80 ? -12.309 -1.958 9.250 1.00 95.12 80 PHE A N 1
ATOM 607 C CA . PHE A 1 80 ? -13.130 -2.852 10.059 1.00 95.12 80 PHE A CA 1
ATOM 608 C C . PHE A 1 80 ? -13.951 -2.089 11.103 1.00 95.12 80 PHE A C 1
ATOM 610 O O . PHE A 1 80 ? -13.669 -0.937 11.430 1.00 95.12 80 PHE A O 1
ATOM 617 N N . ASP A 1 81 ? -15.009 -2.742 11.588 1.00 92.31 81 ASP A N 1
ATOM 618 C CA . ASP A 1 81 ? -15.930 -2.203 12.596 1.00 92.31 81 ASP A CA 1
ATOM 619 C C . ASP A 1 81 ? -16.631 -0.894 12.168 1.00 92.31 81 ASP A C 1
ATOM 621 O O . ASP A 1 81 ? -17.112 -0.127 12.997 1.00 92.31 81 ASP A O 1
ATOM 625 N N . GLY A 1 82 ? -16.700 -0.636 10.854 1.00 88.12 82 GLY A N 1
ATOM 626 C CA . GLY A 1 82 ? -17.338 0.552 10.281 1.00 88.12 82 GLY A CA 1
ATOM 627 C C . GLY A 1 82 ? -16.528 1.840 10.440 1.00 88.12 82 GLY A C 1
ATOM 628 O O . GLY A 1 82 ? -17.057 2.921 10.188 1.00 88.12 82 GLY A O 1
ATOM 629 N N . VAL A 1 83 ? -15.260 1.749 10.850 1.00 90.31 83 VAL A N 1
ATOM 630 C CA . VAL A 1 83 ? -14.380 2.914 10.985 1.00 90.31 83 VAL A CA 1
ATOM 631 C C . VAL A 1 83 ? -14.090 3.492 9.604 1.00 90.31 83 VAL A C 1
ATOM 633 O O . VAL A 1 83 ? -13.557 2.802 8.740 1.00 90.31 83 VAL A O 1
ATOM 636 N N . GLU A 1 84 ? -14.406 4.767 9.392 1.00 90.88 84 GLU A N 1
ATOM 637 C CA . GLU A 1 84 ? -14.101 5.463 8.142 1.00 90.88 84 GLU A CA 1
ATOM 638 C C . GLU A 1 84 ? -13.070 6.567 8.362 1.00 90.88 84 GLU A C 1
ATOM 640 O O . GLU A 1 84 ? -13.210 7.411 9.249 1.00 90.88 84 GLU A O 1
ATOM 645 N N . TYR A 1 85 ? -12.050 6.588 7.507 1.00 91.50 85 TYR A N 1
ATOM 646 C CA . TYR A 1 85 ? -11.055 7.651 7.462 1.00 91.50 85 TYR A CA 1
ATOM 647 C C . TYR A 1 85 ? -11.071 8.355 6.113 1.00 91.50 85 TYR A C 1
ATOM 649 O O . TYR A 1 85 ? -11.216 7.723 5.067 1.00 91.50 85 TYR A O 1
ATOM 657 N N . GLN A 1 86 ? -10.878 9.673 6.138 1.00 92.44 86 GLN A N 1
ATOM 658 C CA . GLN A 1 86 ? -10.567 10.437 4.936 1.00 92.44 86 GLN A CA 1
ATOM 659 C C . GLN A 1 86 ? -9.056 10.607 4.833 1.00 92.44 86 GLN A C 1
ATOM 661 O O . GLN A 1 86 ? -8.428 11.197 5.712 1.00 92.44 86 GLN A O 1
ATOM 666 N N . ALA A 1 87 ? -8.487 10.099 3.746 1.00 93.88 87 ALA A N 1
ATOM 667 C CA . ALA A 1 87 ? -7.102 10.325 3.385 1.00 93.88 87 ALA A CA 1
ATOM 668 C C . ALA A 1 87 ? -7.021 11.435 2.334 1.00 93.88 87 ALA A C 1
ATOM 670 O O . ALA A 1 87 ? -7.737 11.404 1.329 1.00 93.88 87 ALA A O 1
ATOM 671 N N . VAL A 1 88 ? -6.148 12.411 2.557 1.00 94.88 88 VAL A N 1
ATOM 672 C CA . VAL A 1 88 ? -5.852 13.490 1.605 1.00 94.88 88 VAL A CA 1
ATOM 673 C C . VAL A 1 88 ? -4.550 13.159 0.897 1.00 94.88 88 VAL A C 1
ATOM 675 O O . VAL A 1 88 ? -3.590 12.767 1.556 1.00 94.88 88 VAL A O 1
ATOM 678 N N . VAL A 1 89 ? -4.511 13.305 -0.426 1.00 95.19 89 VAL A N 1
ATOM 679 C CA . VAL A 1 89 ? -3.298 13.038 -1.207 1.00 95.19 89 VAL A CA 1
ATOM 680 C C . VAL A 1 89 ? -2.139 13.908 -0.715 1.00 95.19 89 VAL A C 1
ATOM 682 O O . VAL A 1 89 ? -2.303 15.105 -0.480 1.00 95.19 89 VAL A O 1
ATOM 685 N N . SER A 1 90 ? -0.969 13.303 -0.568 1.00 95.38 90 SER A N 1
ATOM 686 C CA . SER A 1 90 ? 0.297 13.990 -0.315 1.00 95.38 90 SER A CA 1
ATOM 687 C C . SER A 1 90 ? 1.210 13.923 -1.534 1.00 95.38 90 SER A C 1
ATOM 689 O O . SER A 1 90 ? 1.872 14.905 -1.855 1.00 95.38 90 SER A O 1
ATOM 691 N N . GLU A 1 91 ? 1.218 12.794 -2.242 1.00 95.69 91 GLU A N 1
ATOM 692 C CA . GLU A 1 91 ? 2.053 12.587 -3.420 1.00 95.69 91 GLU A CA 1
ATOM 693 C C . GLU A 1 91 ? 1.436 11.532 -4.344 1.00 95.69 91 GLU A C 1
ATOM 695 O O . GLU A 1 91 ? 0.821 10.565 -3.892 1.00 95.69 91 GLU A O 1
ATOM 700 N N . VAL A 1 92 ? 1.634 11.702 -5.651 1.00 96.12 92 VAL A N 1
ATOM 701 C CA . VAL A 1 92 ? 1.346 10.670 -6.650 1.00 96.12 92 VAL A CA 1
ATOM 702 C C . VAL A 1 92 ? 2.604 10.438 -7.464 1.00 96.12 92 VAL A C 1
ATOM 704 O O . VAL A 1 92 ? 3.104 11.340 -8.131 1.00 96.12 92 VAL A O 1
ATOM 707 N N . GLU A 1 93 ? 3.091 9.207 -7.434 1.00 95.69 93 GLU A N 1
ATOM 708 C CA . GLU A 1 93 ? 4.260 8.777 -8.182 1.00 95.69 93 GLU A CA 1
ATOM 709 C C . GLU A 1 93 ? 3.809 7.923 -9.366 1.00 95.69 93 GLU A C 1
ATOM 711 O O . GLU A 1 93 ? 3.078 6.949 -9.191 1.00 95.69 93 GLU A O 1
ATOM 716 N N . ARG A 1 94 ? 4.238 8.275 -10.579 1.00 95.31 94 ARG A N 1
ATOM 717 C CA . ARG A 1 94 ? 3.937 7.514 -11.798 1.00 95.31 94 ARG A CA 1
ATOM 718 C C . ARG A 1 94 ? 5.228 6.930 -12.358 1.00 95.31 94 ARG A C 1
ATOM 720 O O . ARG A 1 94 ? 6.086 7.678 -12.820 1.00 95.31 94 ARG A O 1
ATOM 727 N N . ARG A 1 95 ? 5.346 5.602 -12.345 1.00 93.81 95 ARG A N 1
ATOM 728 C CA . ARG A 1 95 ? 6.464 4.857 -12.957 1.00 93.81 95 ARG A CA 1
ATOM 729 C C . ARG A 1 95 ? 6.136 4.372 -14.365 1.00 93.81 95 ARG A C 1
ATOM 731 O O . ARG A 1 95 ? 7.038 4.143 -15.164 1.00 93.81 95 ARG A O 1
ATOM 738 N N . GLY A 1 96 ? 4.852 4.250 -14.682 1.00 91.75 96 GLY A N 1
ATOM 739 C CA . GLY A 1 96 ? 4.351 3.910 -16.007 1.00 91.75 96 GLY A CA 1
ATOM 740 C C . GLY A 1 96 ? 2.836 4.095 -16.090 1.00 91.75 96 GLY A C 1
ATOM 741 O O . GLY A 1 96 ? 2.219 4.497 -15.102 1.00 91.75 96 GLY A O 1
ATOM 742 N N . PRO A 1 97 ? 2.219 3.802 -17.250 1.00 88.44 97 PRO A N 1
ATOM 743 C CA . PRO A 1 97 ? 0.770 3.886 -17.411 1.00 88.44 97 PRO A CA 1
ATOM 744 C C . PRO A 1 97 ? 0.041 3.051 -16.355 1.00 88.44 97 PRO A C 1
ATOM 746 O O . PRO A 1 97 ? -0.753 3.587 -15.592 1.00 88.44 97 PRO A O 1
ATOM 749 N N . ASP A 1 98 ? 0.413 1.779 -16.210 1.00 91.31 98 ASP A N 1
ATOM 750 C CA . ASP A 1 98 ? -0.167 0.854 -15.234 1.00 91.31 98 ASP A CA 1
ATOM 751 C C . ASP A 1 98 ? 0.775 0.610 -14.052 1.00 91.31 98 ASP A C 1
ATOM 753 O O . ASP A 1 98 ? 0.913 -0.528 -13.614 1.00 91.31 98 ASP A O 1
ATOM 757 N N . ASP A 1 99 ? 1.489 1.637 -13.586 1.00 94.75 99 ASP A N 1
ATOM 758 C CA . ASP A 1 99 ? 2.378 1.542 -12.422 1.00 94.75 99 ASP A CA 1
ATOM 759 C C . ASP A 1 99 ? 2.418 2.887 -11.687 1.00 94.75 99 ASP A C 1
ATOM 761 O O . ASP A 1 99 ? 3.112 3.830 -12.090 1.00 94.75 99 ASP A O 1
ATOM 765 N N . ILE A 1 100 ? 1.594 2.991 -10.647 1.00 95.81 100 ILE A N 1
ATOM 766 C CA . ILE A 1 100 ? 1.338 4.228 -9.910 1.00 95.81 100 ILE A CA 1
ATOM 767 C C . ILE A 1 100 ? 1.354 3.942 -8.415 1.00 95.81 100 ILE A C 1
ATOM 769 O O . ILE A 1 100 ? 0.818 2.931 -7.960 1.00 95.81 100 ILE A O 1
ATOM 773 N N . THR A 1 101 ? 1.900 4.876 -7.645 1.00 97.25 101 THR A N 1
ATOM 774 C CA . THR A 1 101 ? 1.695 4.936 -6.199 1.00 97.25 101 THR A CA 1
ATOM 775 C C . THR A 1 101 ? 0.940 6.198 -5.839 1.00 97.25 101 THR A C 1
ATOM 777 O O . THR A 1 101 ? 1.356 7.304 -6.179 1.00 97.25 101 THR A O 1
ATOM 780 N N . TRP A 1 102 ? -0.154 6.034 -5.111 1.00 96.94 102 TRP A N 1
ATOM 781 C CA . TRP A 1 102 ? -0.870 7.119 -4.464 1.00 96.94 102 TRP A CA 1
ATOM 782 C C . TRP A 1 102 ? -0.506 7.130 -2.983 1.00 96.94 102 TRP A C 1
ATOM 784 O O . TRP A 1 102 ? -0.635 6.110 -2.301 1.00 96.94 102 TRP A O 1
ATOM 794 N N . ARG A 1 103 ? -0.040 8.273 -2.485 1.00 97.75 103 ARG A N 1
ATOM 795 C CA . ARG A 1 103 ? 0.284 8.493 -1.076 1.00 97.75 103 ARG A CA 1
ATOM 796 C C . ARG A 1 103 ? -0.659 9.528 -0.507 1.00 97.75 103 ARG A C 1
ATOM 798 O O . ARG A 1 103 ? -0.921 10.550 -1.141 1.00 97.75 103 ARG A O 1
ATOM 805 N N . GLY A 1 104 ? -1.142 9.282 0.698 1.00 96.00 104 GLY A N 1
ATOM 806 C CA . GLY A 1 104 ? -1.990 10.223 1.400 1.00 96.00 104 GLY A CA 1
ATOM 807 C C . GLY A 1 104 ? -1.830 10.162 2.903 1.00 96.00 104 GLY A C 1
ATOM 808 O O . GLY A 1 104 ? -1.274 9.216 3.458 1.00 96.00 104 GLY A O 1
ATOM 809 N N . LYS A 1 105 ? -2.343 11.203 3.551 1.00 95.38 105 LYS A N 1
ATOM 810 C CA . LYS A 1 105 ? -2.328 11.386 4.999 1.00 95.38 105 LYS A CA 1
ATOM 811 C C . LYS A 1 105 ? -3.741 11.292 5.556 1.00 95.38 105 LYS A C 1
ATOM 813 O O . LYS A 1 105 ? -4.669 11.877 4.996 1.00 95.38 105 LYS A O 1
ATOM 818 N N . ILE A 1 106 ? -3.895 10.584 6.670 1.00 93.50 106 ILE A N 1
ATOM 819 C CA . ILE A 1 106 ? -5.107 10.590 7.495 1.00 93.50 106 ILE A CA 1
ATOM 820 C C . ILE A 1 106 ? -4.858 11.567 8.643 1.00 93.50 106 ILE A C 1
ATOM 822 O O . ILE A 1 106 ? -3.966 11.339 9.454 1.00 93.50 106 ILE A O 1
ATOM 826 N N . ALA A 1 107 ? -5.633 12.646 8.726 1.00 82.38 107 ALA A N 1
ATOM 827 C CA . ALA A 1 107 ? -5.502 13.625 9.804 1.00 82.38 107 ALA A CA 1
ATOM 828 C C . ALA A 1 107 ? -6.500 13.318 10.931 1.00 82.38 107 ALA A C 1
ATOM 830 O O . ALA A 1 107 ? -7.710 13.436 10.733 1.00 82.38 107 ALA A O 1
ATOM 831 N N . LEU A 1 108 ? -6.002 12.951 12.115 1.00 71.56 108 LEU A N 1
ATOM 832 C CA . LEU A 1 108 ? -6.794 12.675 13.318 1.00 71.56 108 LEU A CA 1
ATOM 833 C C . LEU A 1 108 ? -6.124 13.318 14.531 1.00 71.56 108 LEU A C 1
ATOM 835 O O . LEU A 1 108 ? -5.465 12.634 15.301 1.00 71.56 108 LEU A O 1
ATOM 839 N N . ASN A 1 109 ? -6.285 14.633 14.698 1.00 66.19 109 ASN A N 1
ATOM 840 C CA . ASN A 1 109 ? -5.657 15.415 15.772 1.00 66.19 109 ASN A CA 1
ATOM 841 C C . ASN A 1 109 ? -5.719 14.688 17.142 1.00 66.19 109 ASN A C 1
ATOM 843 O O . ASN A 1 109 ? -6.830 14.399 17.598 1.00 66.19 109 ASN A O 1
ATOM 847 N N . PRO A 1 110 ? -4.576 14.384 17.800 1.00 75.06 110 PRO A N 1
ATOM 848 C CA . PRO A 1 110 ? -3.196 14.818 17.502 1.00 75.06 110 PRO A CA 1
ATOM 849 C C . PRO A 1 110 ? -2.365 13.859 16.630 1.00 75.06 110 PRO A C 1
ATOM 851 O O . PRO A 1 110 ? -1.193 14.111 16.376 1.00 75.06 110 PRO A O 1
ATOM 854 N N . THR A 1 111 ? -2.938 12.739 16.212 1.00 78.31 111 THR A N 1
ATOM 855 C CA . THR A 1 111 ? -2.279 11.694 15.423 1.00 78.31 111 THR A CA 1
ATOM 856 C C . THR A 1 111 ? -2.436 11.888 13.917 1.00 78.31 111 THR A C 1
ATOM 858 O O . THR A 1 111 ? -3.464 12.342 13.415 1.00 78.31 111 THR A O 1
ATOM 861 N N . GLU A 1 112 ? -1.422 11.470 13.174 1.00 86.69 112 GLU A N 1
ATOM 862 C CA . GLU A 1 112 ? -1.480 11.372 11.721 1.00 86.69 112 GLU A CA 1
ATOM 863 C C . GLU A 1 112 ? -1.251 9.924 11.303 1.00 86.69 112 GLU A C 1
ATOM 865 O O . GLU A 1 112 ? -0.548 9.169 11.974 1.00 86.69 112 GLU A O 1
ATOM 870 N N . GLY A 1 113 ? -1.883 9.543 10.202 1.00 92.56 113 GLY A N 1
ATOM 871 C CA . GLY A 1 113 ? -1.716 8.249 9.567 1.00 92.56 113 GLY A CA 1
ATOM 872 C C . GLY A 1 113 ? -1.234 8.384 8.131 1.00 92.56 113 GLY A C 1
ATOM 873 O O . GLY A 1 113 ? -1.391 9.433 7.504 1.00 92.56 113 GLY A O 1
ATOM 874 N N . ASP A 1 114 ? -0.695 7.296 7.598 1.00 95.44 114 ASP A N 1
ATOM 875 C CA . ASP A 1 114 ? -0.208 7.196 6.224 1.00 95.44 114 ASP A CA 1
ATOM 876 C C . ASP A 1 114 ? -1.022 6.171 5.439 1.00 95.44 114 ASP A C 1
ATOM 878 O O . ASP A 1 114 ? -1.374 5.104 5.940 1.00 95.44 114 ASP A O 1
ATOM 882 N N . VAL A 1 115 ? -1.295 6.483 4.179 1.00 97.19 115 VAL A N 1
ATOM 883 C CA . VAL A 1 115 ? -1.957 5.586 3.233 1.00 97.19 115 VAL A CA 1
ATOM 884 C C . VAL A 1 115 ? -1.103 5.514 1.987 1.00 97.19 115 VAL A C 1
ATOM 886 O O . VAL A 1 115 ? -0.857 6.533 1.347 1.00 97.19 115 VAL A O 1
ATOM 889 N N . ILE A 1 116 ? -0.671 4.310 1.634 1.00 98.25 116 ILE A N 1
ATOM 890 C CA . ILE A 1 116 ? 0.150 4.048 0.454 1.00 98.25 116 ILE A CA 1
ATOM 891 C C . ILE A 1 116 ? -0.563 2.991 -0.374 1.00 98.25 116 ILE A C 1
ATOM 893 O O . ILE A 1 116 ? -0.682 1.847 0.062 1.00 98.25 116 ILE A O 1
ATOM 897 N N . ILE A 1 117 ? -1.036 3.372 -1.557 1.00 97.50 117 ILE A N 1
ATOM 898 C CA . ILE A 1 117 ? -1.718 2.478 -2.493 1.00 97.50 117 ILE A CA 1
ATOM 899 C C . ILE A 1 117 ? -0.874 2.350 -3.749 1.00 97.50 117 ILE A C 1
ATOM 901 O O . ILE A 1 117 ? -0.609 3.337 -4.431 1.00 97.50 117 ILE A O 1
ATOM 905 N N . THR A 1 118 ? -0.506 1.122 -4.077 1.00 97.38 118 THR A N 1
ATOM 906 C CA . THR A 1 118 ? 0.226 0.766 -5.286 1.00 97.38 118 THR A CA 1
ATOM 907 C C . THR A 1 118 ? -0.747 0.115 -6.251 1.00 97.38 118 THR A C 1
ATOM 909 O O . THR A 1 118 ? -1.373 -0.894 -5.926 1.00 97.38 118 THR A O 1
ATOM 912 N N . PHE A 1 119 ? -0.871 0.682 -7.446 1.00 95.50 119 PHE A N 1
ATOM 913 C CA . PHE A 1 119 ? -1.550 0.050 -8.567 1.00 95.50 119 PHE A CA 1
ATOM 914 C C . PHE A 1 119 ? -0.508 -0.367 -9.588 1.00 95.50 119 PHE A C 1
ATOM 916 O O . PHE A 1 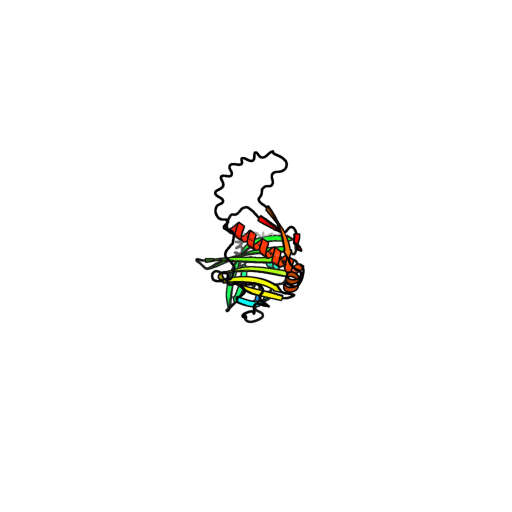119 ? 0.227 0.479 -10.102 1.00 95.50 119 PHE A O 1
ATOM 923 N N . ARG A 1 120 ? -0.470 -1.659 -9.910 1.00 94.50 120 ARG A N 1
ATOM 924 C CA . ARG A 1 120 ? 0.418 -2.171 -10.944 1.00 94.50 120 ARG A CA 1
ATOM 925 C C . ARG A 1 120 ? -0.247 -3.258 -11.777 1.00 94.50 120 ARG A C 1
ATOM 927 O O . ARG A 1 120 ? -0.688 -4.271 -11.238 1.00 94.50 120 ARG A O 1
ATOM 934 N N . LYS A 1 121 ? -0.308 -3.038 -13.097 1.00 93.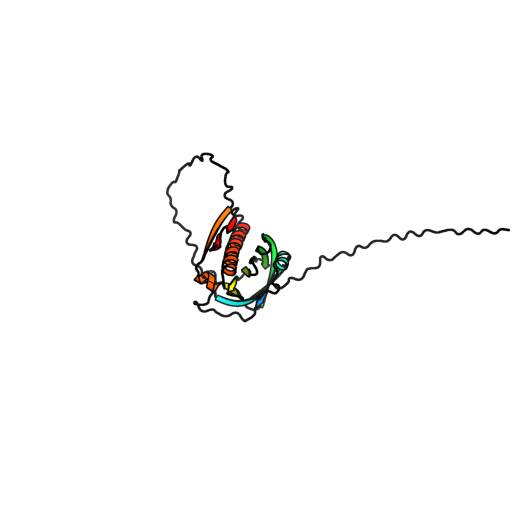25 121 LYS A N 1
ATOM 935 C CA . LYS A 1 121 ? -0.872 -3.956 -14.108 1.00 93.25 121 LYS A CA 1
ATOM 936 C C . LYS A 1 121 ? -2.246 -4.528 -13.714 1.00 93.25 121 LYS A C 1
ATOM 938 O O . LYS A 1 121 ? -2.454 -5.737 -13.765 1.00 93.25 121 LYS A O 1
ATOM 943 N N . GLY A 1 122 ? -3.170 -3.669 -13.282 1.00 91.81 122 GLY A N 1
ATOM 944 C CA . GLY A 1 122 ? -4.527 -4.083 -12.896 1.00 91.81 122 GLY A CA 1
ATOM 945 C C . GLY A 1 122 ? -4.667 -4.602 -11.463 1.00 91.81 122 GLY A C 1
ATOM 946 O O . GLY A 1 122 ? -5.770 -4.939 -11.047 1.00 91.81 122 GLY A O 1
ATOM 947 N N . VAL A 1 123 ? -3.583 -4.670 -10.688 1.00 95.19 123 VAL A N 1
ATOM 948 C CA . VAL A 1 123 ? -3.607 -5.177 -9.312 1.0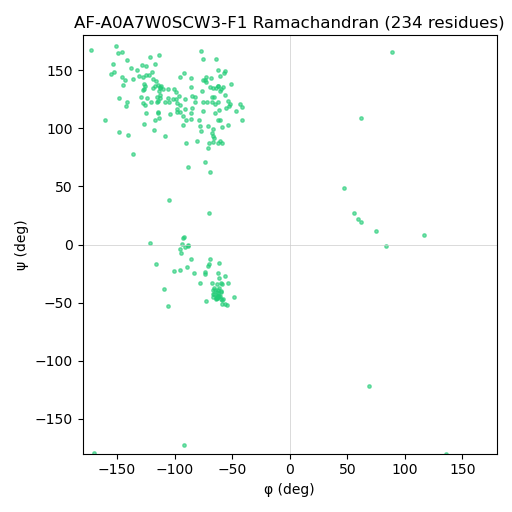0 95.19 123 VAL A CA 1
ATOM 949 C C . VAL A 1 123 ? -3.323 -4.044 -8.335 1.00 95.19 123 VAL A C 1
ATOM 951 O O . VAL A 1 123 ? -2.382 -3.276 -8.527 1.00 95.19 123 VAL A O 1
ATOM 954 N N . PHE A 1 124 ? -4.111 -3.975 -7.264 1.00 95.88 124 PHE A N 1
ATOM 955 C CA . PHE A 1 124 ? -3.843 -3.125 -6.111 1.00 95.88 124 PHE A CA 1
ATOM 956 C C . PHE A 1 124 ? -3.125 -3.888 -4.992 1.00 95.88 124 PHE A C 1
ATOM 958 O O . PHE A 1 124 ? -3.426 -5.050 -4.718 1.00 95.88 124 PHE A O 1
ATOM 965 N N . ALA A 1 125 ? -2.225 -3.194 -4.309 1.00 97.69 125 ALA A N 1
ATOM 966 C CA . ALA A 1 125 ? -1.696 -3.548 -2.997 1.00 97.69 125 ALA A CA 1
ATOM 967 C C . ALA A 1 125 ? -1.525 -2.258 -2.184 1.00 97.69 125 ALA A C 1
ATOM 969 O O . ALA A 1 125 ? -1.458 -1.168 -2.757 1.00 97.69 125 ALA A O 1
ATOM 970 N N . GLY A 1 126 ? -1.472 -2.335 -0.857 1.00 97.88 126 GLY A N 1
ATOM 971 C CA . GLY A 1 126 ? -1.311 -1.112 -0.074 1.00 97.88 126 GLY A CA 1
ATOM 972 C C . GLY A 1 126 ? -1.091 -1.310 1.412 1.00 97.88 126 GLY A C 1
ATOM 973 O O . GLY A 1 126 ? -1.331 -2.384 1.949 1.00 97.88 126 GLY A O 1
ATOM 974 N N . SER A 1 127 ? -0.684 -0.233 2.073 1.00 98.25 127 SER A N 1
ATOM 975 C CA . SER A 1 127 ? -0.566 -0.148 3.528 1.00 98.25 127 SER A CA 1
ATOM 976 C C . SER A 1 127 ? -1.348 1.055 4.032 1.00 98.25 127 SER A C 1
ATOM 978 O O . SER A 1 127 ? -1.301 2.136 3.441 1.00 98.25 127 SER A O 1
ATOM 980 N N . ILE A 1 128 ? -2.062 0.862 5.135 1.00 97.25 128 ILE A N 1
ATOM 981 C CA . ILE A 1 128 ? -2.844 1.890 5.815 1.00 97.25 128 ILE A CA 1
ATOM 982 C C . ILE A 1 128 ? -2.391 1.902 7.271 1.00 97.25 128 ILE A C 1
ATOM 984 O O . ILE A 1 128 ? -2.746 1.028 8.061 1.00 97.25 128 ILE A O 1
ATOM 988 N N . PHE A 1 129 ? -1.599 2.902 7.625 1.00 94.75 129 PHE A N 1
ATOM 989 C CA . PHE A 1 129 ? -1.170 3.172 8.988 1.00 94.75 129 PHE A CA 1
ATOM 990 C C . PHE A 1 129 ? -2.195 4.110 9.621 1.00 94.75 129 PHE A C 1
ATOM 992 O O . PHE A 1 129 ? -2.076 5.328 9.523 1.00 94.75 129 PHE A O 1
ATOM 999 N N . GLY A 1 130 ? -3.254 3.543 10.198 1.00 88.06 130 GLY A N 1
ATOM 1000 C CA . GLY A 1 130 ? -4.231 4.310 10.966 1.00 88.06 130 GLY A CA 1
ATOM 1001 C C . GLY A 1 130 ? -3.698 4.656 12.363 1.00 88.06 130 GLY A C 1
ATOM 1002 O O . GLY A 1 130 ? -2.737 4.038 12.822 1.00 88.06 130 GLY A O 1
ATOM 1003 N N . PRO A 1 131 ? -4.336 5.585 13.096 1.00 81.69 131 PRO A N 1
ATOM 1004 C CA . PRO A 1 131 ? -3.850 5.992 14.419 1.00 81.69 131 PRO A CA 1
ATOM 1005 C C . PRO A 1 131 ? -3.801 4.881 15.466 1.00 81.69 131 PRO A C 1
ATOM 1007 O O . PRO A 1 131 ? -3.014 4.943 16.403 1.00 81.69 131 PRO A O 1
ATOM 1010 N N . THR A 1 132 ? -4.682 3.889 15.347 1.00 82.56 132 THR A N 1
ATOM 1011 C CA . THR A 1 132 ? -4.846 2.826 16.349 1.00 82.56 132 THR A CA 1
ATOM 1012 C C . THR A 1 132 ? -4.490 1.442 15.826 1.00 82.56 132 THR A C 1
ATOM 1014 O O . THR A 1 132 ? -4.353 0.505 16.619 1.00 82.56 132 THR A O 1
ATOM 1017 N N . ARG A 1 133 ? -4.416 1.281 14.503 1.00 90.94 133 ARG A N 1
ATOM 1018 C CA . ARG A 1 133 ? -4.342 -0.007 13.812 1.00 90.94 133 ARG A CA 1
ATOM 1019 C C . ARG A 1 133 ? -3.630 0.148 12.483 1.00 90.94 133 ARG A C 1
ATOM 1021 O O . ARG A 1 133 ? -3.768 1.172 11.815 1.00 90.94 133 ARG A O 1
ATOM 1028 N N . VAL A 1 134 ? -2.944 -0.913 12.080 1.00 95.44 134 VAL A N 1
ATOM 1029 C CA . VAL A 1 134 ? -2.294 -0.997 10.777 1.00 95.44 134 VAL A CA 1
ATOM 1030 C C . VAL A 1 134 ? -2.991 -2.048 9.942 1.00 95.44 134 VAL 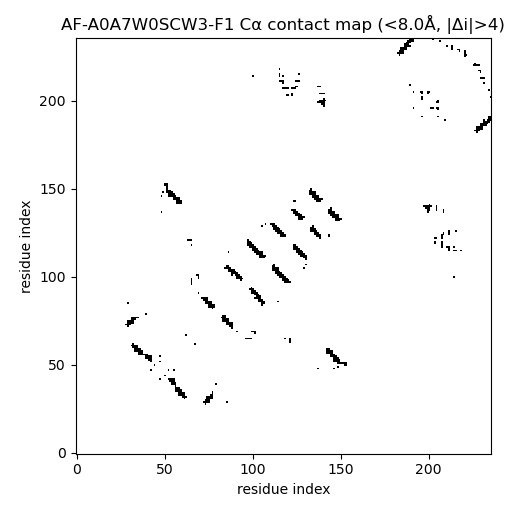A C 1
ATOM 1032 O O . VAL A 1 134 ? -3.300 -3.136 10.428 1.00 95.44 134 VAL A O 1
ATOM 1035 N N . TYR A 1 135 ? -3.236 -1.698 8.687 1.00 97.56 135 TYR A N 1
ATOM 1036 C CA . TYR A 1 135 ? -3.842 -2.585 7.720 1.00 97.56 135 TYR A CA 1
ATOM 1037 C C . TYR A 1 135 ? -2.984 -2.715 6.475 1.00 97.56 135 TYR A C 1
ATOM 1039 O O . TYR A 1 135 ? -2.254 -1.799 6.092 1.00 97.56 135 TYR A O 1
ATOM 1047 N N . GLU A 1 136 ? -3.143 -3.847 5.812 1.00 98.06 136 GLU A N 1
ATOM 1048 C CA . GLU A 1 136 ? -2.528 -4.141 4.531 1.00 98.06 136 GLU A CA 1
ATOM 1049 C C . GLU A 1 136 ? -3.589 -4.598 3.533 1.00 98.06 136 GLU A C 1
ATOM 1051 O O . GLU A 1 136 ? -4.545 -5.284 3.891 1.00 98.06 136 GLU A O 1
ATOM 1056 N N . ILE A 1 137 ? -3.423 -4.213 2.273 1.00 98.00 137 ILE A N 1
ATOM 1057 C CA . ILE A 1 137 ? -4.210 -4.721 1.155 1.00 98.00 137 ILE A CA 1
ATOM 1058 C C . ILE A 1 137 ? -3.331 -5.700 0.391 1.00 98.00 137 ILE A C 1
ATOM 1060 O O . ILE A 1 137 ? -2.353 -5.302 -0.246 1.00 98.00 137 ILE A O 1
ATOM 1064 N N . VAL A 1 138 ? -3.710 -6.974 0.436 1.00 98.06 138 VAL A N 1
ATOM 1065 C CA . VAL A 1 138 ? -2.947 -8.077 -0.150 1.00 98.06 138 VAL A CA 1
ATOM 1066 C C . VAL A 1 138 ? -3.728 -8.675 -1.321 1.00 98.06 138 VAL A C 1
ATOM 1068 O O . VAL A 1 138 ? -4.889 -9.061 -1.140 1.00 98.06 138 VAL A O 1
ATOM 1071 N N . PRO A 1 139 ? -3.139 -8.782 -2.526 1.00 97.25 139 PRO A N 1
ATOM 1072 C CA . PRO A 1 139 ? -3.755 -9.538 -3.608 1.00 97.25 139 PRO A CA 1
ATOM 1073 C C . PRO A 1 139 ? -3.728 -11.040 -3.289 1.00 97.25 139 PRO A C 1
ATOM 1075 O O . PRO A 1 139 ? -2.717 -11.570 -2.834 1.00 97.25 139 PRO A O 1
ATOM 1078 N N . ARG A 1 140 ? -4.845 -11.734 -3.524 1.00 94.56 140 ARG A N 1
ATOM 1079 C CA . ARG A 1 140 ? -4.990 -13.180 -3.307 1.00 94.56 140 ARG A CA 1
ATOM 1080 C C . ARG A 1 140 ? -5.816 -13.790 -4.438 1.00 94.56 140 ARG A C 1
ATOM 1082 O O . ARG A 1 140 ? -7.049 -13.792 -4.411 1.00 94.56 140 ARG A O 1
ATOM 1089 N N . GLY A 1 141 ? -5.140 -14.293 -5.467 1.00 92.12 141 GLY A N 1
ATOM 1090 C CA . GLY A 1 141 ? -5.793 -14.760 -6.690 1.00 92.12 141 GLY A CA 1
ATOM 1091 C C . GLY A 1 141 ? -6.395 -13.591 -7.473 1.00 92.12 141 GLY A C 1
ATOM 1092 O O . GLY A 1 141 ? -5.696 -12.649 -7.841 1.00 92.12 141 GLY A O 1
ATOM 1093 N N . MET A 1 142 ? -7.707 -13.654 -7.713 1.00 90.38 142 MET A N 1
ATOM 1094 C CA . MET A 1 142 ? -8.488 -12.575 -8.343 1.00 90.38 142 MET A CA 1
ATOM 1095 C C . MET A 1 142 ? -9.115 -11.609 -7.324 1.00 90.38 142 MET A C 1
ATOM 1097 O O . MET A 1 142 ? -9.935 -10.776 -7.691 1.00 90.38 142 MET A O 1
ATOM 1101 N N . LYS A 1 143 ? -8.799 -11.766 -6.036 1.00 94.56 143 LYS A N 1
ATOM 1102 C CA . LYS A 1 143 ? -9.399 -11.008 -4.935 1.00 94.56 143 LYS A CA 1
ATOM 1103 C C . LYS A 1 143 ? -8.365 -10.104 -4.281 1.00 94.56 143 LYS A C 1
ATOM 1105 O O . LYS A 1 143 ? -7.162 -10.355 -4.373 1.00 94.56 143 LYS A O 1
ATOM 1110 N N . HIS A 1 144 ? -8.850 -9.131 -3.521 1.00 96.56 144 HIS A N 1
ATOM 1111 C CA . HIS A 1 144 ? -8.047 -8.327 -2.608 1.00 96.56 144 HIS A CA 1
ATOM 1112 C C . HIS A 1 144 ? -8.534 -8.553 -1.190 1.00 96.56 144 HIS A C 1
ATOM 1114 O O . HIS A 1 144 ? -9.737 -8.602 -0.933 1.00 96.56 144 HIS A O 1
ATOM 1120 N N . ILE A 1 145 ? -7.591 -8.712 -0.274 1.00 97.50 145 ILE A N 1
ATOM 1121 C CA . ILE A 1 145 ? -7.861 -8.971 1.133 1.00 97.50 145 ILE A CA 1
ATOM 1122 C C . ILE A 1 145 ? -7.367 -7.770 1.927 1.00 97.50 145 ILE A C 1
ATOM 1124 O O . ILE A 1 145 ? -6.191 -7.422 1.834 1.00 97.50 145 ILE A O 1
ATOM 1128 N N . LEU A 1 146 ? -8.253 -7.146 2.702 1.00 97.94 146 LEU A N 1
ATOM 1129 C CA . LEU A 1 146 ? -7.851 -6.212 3.747 1.00 97.94 146 LEU A CA 1
ATOM 1130 C C . LEU A 1 146 ? -7.466 -7.027 4.979 1.00 97.94 146 LEU A C 1
ATOM 1132 O O . LEU A 1 146 ? -8.239 -7.871 5.431 1.00 97.94 146 LEU A O 1
ATOM 1136 N N . VAL A 1 147 ? -6.275 -6.781 5.503 1.00 97.88 147 VAL A N 1
ATOM 1137 C CA . VAL A 1 147 ? -5.667 -7.521 6.607 1.00 97.88 147 VAL A CA 1
ATOM 1138 C C . VAL A 1 147 ? -5.406 -6.545 7.740 1.00 97.88 147 VAL A C 1
ATOM 1140 O O . VAL A 1 147 ? -4.692 -5.572 7.538 1.00 97.88 147 VAL A O 1
ATOM 1143 N N . GLU A 1 148 ? -5.953 -6.789 8.928 1.00 97.25 148 GLU A N 1
ATOM 1144 C CA . GLU A 1 148 ? -5.550 -6.071 10.142 1.00 97.25 148 GLU A CA 1
ATOM 1145 C C . GLU A 1 148 ? -4.326 -6.750 10.747 1.00 97.25 148 GLU A C 1
ATOM 1147 O O . GLU A 1 148 ? -4.342 -7.961 10.996 1.00 97.25 148 GLU A O 1
ATOM 1152 N N . LEU A 1 149 ? -3.284 -5.965 11.001 1.00 96.38 149 LEU A N 1
ATOM 1153 C CA . LEU A 1 149 ? -2.014 -6.441 11.526 1.00 96.38 149 LEU A CA 1
ATOM 1154 C C . LEU A 1 149 ? -1.858 -6.074 13.003 1.00 96.38 149 LEU A C 1
ATOM 1156 O O . LEU A 1 149 ? -2.045 -4.923 13.401 1.00 96.38 149 LEU A O 1
ATOM 1160 N N . ASP A 1 150 ? -1.429 -7.049 13.797 1.00 93.31 150 ASP A N 1
ATOM 1161 C CA . ASP A 1 150 ? -0.887 -6.827 15.134 1.00 93.31 150 ASP A CA 1
ATOM 1162 C C . ASP A 1 150 ? 0.632 -6.687 15.043 1.00 93.31 150 ASP A C 1
ATOM 1164 O O . ASP A 1 150 ? 1.360 -7.671 14.902 1.00 93.31 150 ASP A O 1
ATOM 1168 N N . GLN A 1 151 ? 1.115 -5.446 15.118 1.00 89.25 151 GLN A N 1
ATOM 1169 C CA . GLN A 1 151 ? 2.544 -5.165 15.008 1.00 89.25 151 GLN A CA 1
ATOM 1170 C C . GLN A 1 151 ? 3.374 -5.808 16.126 1.00 89.25 151 GLN A C 1
ATOM 1172 O O . GLN A 1 151 ? 4.543 -6.102 15.898 1.00 89.25 151 GLN A O 1
ATOM 1177 N N . GLY A 1 152 ? 2.778 -6.091 17.291 1.00 89.19 152 GLY A N 1
ATOM 1178 C CA . GLY A 1 152 ? 3.459 -6.770 18.394 1.00 89.19 152 GLY A CA 1
ATOM 1179 C C . GLY A 1 152 ? 3.777 -8.241 18.113 1.00 89.19 152 GLY A C 1
ATOM 1180 O O . GLY A 1 152 ? 4.548 -8.846 18.851 1.00 89.19 152 GLY A O 1
ATOM 1181 N N . LYS A 1 153 ? 3.210 -8.826 17.047 1.00 90.25 153 LYS A N 1
ATOM 1182 C CA . LYS A 1 153 ? 3.526 -10.193 16.601 1.00 90.25 153 LYS A CA 1
ATOM 1183 C C . LYS A 1 153 ? 4.738 -10.269 15.679 1.00 90.25 153 LYS A C 1
ATOM 1185 O O . LYS A 1 153 ? 5.202 -11.377 15.405 1.00 90.25 153 LYS A O 1
ATOM 1190 N N . TYR A 1 154 ? 5.225 -9.141 15.164 1.00 87.62 154 TYR A N 1
ATOM 1191 C CA . TYR A 1 154 ? 6.478 -9.148 14.420 1.00 87.62 154 TYR A CA 1
ATOM 1192 C C . TYR A 1 154 ? 7.656 -9.307 15.390 1.00 87.62 154 TYR A C 1
ATOM 1194 O O . TYR A 1 154 ? 7.625 -8.730 16.478 1.00 87.62 154 TYR A O 1
ATOM 1202 N N . PRO A 1 155 ? 8.695 -10.076 15.015 1.00 83.94 155 PRO A N 1
ATOM 1203 C CA . PRO A 1 155 ? 9.929 -10.120 15.785 1.00 83.94 155 PRO A CA 1
ATOM 1204 C C . PRO A 1 155 ? 10.518 -8.718 15.943 1.00 83.94 155 PRO A C 1
ATOM 1206 O O . PRO A 1 155 ? 10.383 -7.877 15.050 1.00 83.94 155 PRO A O 1
ATOM 1209 N N . GLU A 1 156 ? 11.214 -8.483 17.053 1.00 79.62 156 GLU A N 1
ATOM 1210 C CA . GLU A 1 156 ? 12.011 -7.271 17.208 1.00 79.62 156 GLU A CA 1
ATOM 1211 C C . GLU A 1 156 ? 13.045 -7.150 16.078 1.00 79.62 156 GLU A C 1
ATOM 1213 O O . GLU A 1 156 ? 13.554 -8.146 15.554 1.00 79.62 156 GLU A O 1
ATOM 1218 N N . CYS A 1 157 ? 13.350 -5.916 15.676 1.00 71.88 157 CYS A N 1
ATOM 1219 C CA . CYS A 1 157 ? 14.355 -5.662 14.653 1.00 71.88 157 CYS A CA 1
ATOM 1220 C C . CYS A 1 157 ? 15.715 -6.197 15.131 1.00 71.88 157 CYS A C 1
ATOM 1222 O O . CYS A 1 157 ? 16.359 -5.577 15.974 1.00 71.88 157 CYS A O 1
ATOM 1224 N N . GLY A 1 158 ? 16.186 -7.311 14.562 1.00 62.88 158 GLY A N 1
ATOM 1225 C CA . GLY A 1 158 ? 17.452 -7.973 14.921 1.00 62.88 158 GLY A CA 1
ATOM 1226 C C . GLY A 1 158 ? 18.729 -7.220 14.516 1.00 62.88 158 GLY A C 1
ATOM 1227 O O . GLY A 1 158 ? 19.748 -7.843 14.241 1.00 62.88 158 GLY A O 1
ATOM 1228 N N . GLY A 1 159 ? 18.672 -5.889 14.413 1.00 56.84 159 GLY A N 1
ATOM 1229 C CA . GLY A 1 159 ? 19.728 -5.038 13.860 1.00 56.84 159 GLY A CA 1
ATOM 1230 C C . GLY A 1 159 ? 20.789 -4.569 14.857 1.00 56.84 159 GLY A C 1
ATOM 1231 O O . GLY A 1 159 ? 21.716 -3.875 14.447 1.00 56.84 159 GLY A O 1
ATOM 1232 N N . SER A 1 160 ? 20.691 -4.916 16.144 1.00 51.72 160 SER A N 1
ATOM 1233 C CA . SER A 1 160 ? 21.778 -4.622 17.080 1.00 51.72 160 SER A CA 1
ATOM 1234 C C . SER A 1 160 ? 22.869 -5.680 16.932 1.00 51.72 160 SER A C 1
ATOM 1236 O O . SER A 1 160 ? 22.873 -6.713 17.596 1.00 51.72 160 SER A O 1
ATOM 1238 N N . ILE A 1 161 ? 23.813 -5.417 16.033 1.00 58.53 161 ILE A N 1
ATOM 1239 C CA . ILE A 1 161 ? 25.175 -5.913 16.220 1.00 58.53 161 ILE A CA 1
ATOM 1240 C C . ILE A 1 161 ? 25.702 -5.206 17.470 1.00 58.53 161 ILE A C 1
ATOM 1242 O O . ILE A 1 161 ? 25.694 -3.976 17.521 1.00 58.53 161 ILE A O 1
ATOM 1246 N N . ALA A 1 162 ? 26.090 -5.972 18.493 1.00 60.03 162 ALA A N 1
ATOM 1247 C CA . ALA A 1 162 ? 26.795 -5.429 19.650 1.00 60.03 162 ALA A CA 1
ATOM 1248 C C . ALA A 1 162 ? 27.980 -4.594 19.151 1.00 60.03 162 ALA A C 1
ATOM 1250 O O . ALA A 1 162 ? 28.635 -5.020 18.197 1.00 60.03 162 ALA A O 1
ATOM 1251 N N . ASP A 1 163 ? 28.211 -3.426 19.763 1.00 51.53 163 ASP A N 1
ATOM 1252 C CA . ASP A 1 163 ? 29.289 -2.508 19.396 1.00 51.53 163 ASP A CA 1
ATOM 1253 C C . ASP A 1 163 ? 30.565 -3.299 19.100 1.00 51.53 163 ASP A C 1
ATOM 1255 O O . ASP A 1 163 ? 31.223 -3.833 19.997 1.00 51.53 163 ASP A O 1
ATOM 1259 N N . LEU A 1 164 ? 30.927 -3.381 17.819 1.00 57.97 164 LEU A N 1
ATOM 1260 C CA . LEU A 1 164 ? 32.277 -3.741 17.441 1.00 57.97 164 LEU A CA 1
ATOM 1261 C C . LEU A 1 164 ? 33.125 -2.531 17.828 1.00 57.97 164 LEU A C 1
ATOM 1263 O O . LEU A 1 164 ? 33.405 -1.668 17.000 1.00 57.97 164 LEU A O 1
ATOM 1267 N N . THR A 1 165 ? 33.516 -2.442 19.101 1.00 54.09 165 THR A N 1
ATOM 1268 C CA . THR A 1 165 ? 34.569 -1.542 19.581 1.00 54.09 165 THR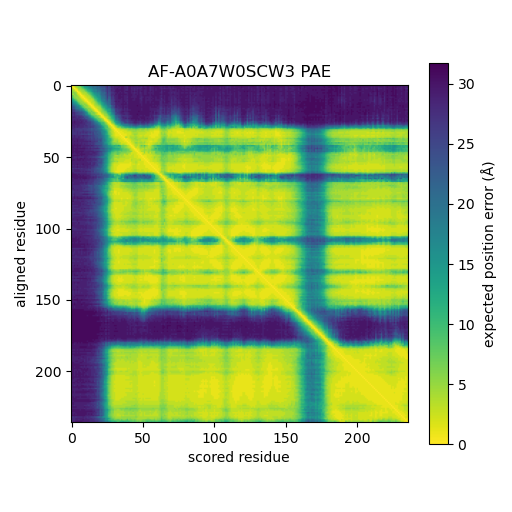 A CA 1
ATOM 1269 C C . THR A 1 165 ? 35.911 -2.037 19.037 1.00 54.09 165 THR A C 1
ATOM 1271 O O . THR A 1 165 ? 36.780 -2.501 19.771 1.00 54.09 165 THR A O 1
ATOM 1274 N N . GLY A 1 166 ? 36.042 -2.036 17.717 1.00 52.25 166 GLY A N 1
ATOM 1275 C CA . GLY A 1 166 ? 37.277 -2.230 16.986 1.00 52.25 166 GLY A CA 1
ATOM 1276 C C . GLY A 1 166 ? 37.567 -0.914 16.296 1.00 52.25 166 GLY A C 1
ATOM 1277 O O . GLY A 1 166 ? 36.844 -0.522 15.386 1.00 52.25 166 GLY A O 1
ATOM 1278 N N . ASP A 1 167 ? 38.591 -0.224 16.780 1.00 54.53 167 ASP A N 1
ATOM 1279 C CA . ASP A 1 167 ? 39.092 1.042 16.263 1.00 54.53 167 ASP A CA 1
ATOM 1280 C C . ASP A 1 167 ? 39.506 0.885 14.788 1.00 54.53 167 ASP A C 1
ATOM 1282 O O . ASP A 1 167 ? 40.637 0.526 14.461 1.00 54.53 167 ASP A O 1
ATOM 1286 N N . ALA A 1 168 ? 38.558 1.069 13.869 1.00 53.44 168 ALA A N 1
ATOM 1287 C CA . ALA A 1 168 ? 38.796 0.990 12.436 1.00 53.44 168 ALA A CA 1
ATOM 1288 C C . ALA A 1 168 ? 39.223 2.364 11.911 1.00 53.44 168 ALA A C 1
ATOM 1290 O O . ALA A 1 168 ? 38.541 2.991 11.102 1.00 53.44 168 ALA A O 1
ATOM 1291 N N . THR A 1 169 ? 40.399 2.828 12.332 1.00 51.66 169 THR A N 1
ATOM 1292 C CA . THR A 1 169 ? 41.128 3.885 11.622 1.00 51.66 169 THR A CA 1
ATOM 1293 C C . THR A 1 169 ? 41.736 3.310 10.341 1.00 51.66 169 THR A C 1
ATOM 1295 O O . THR A 1 169 ? 42.942 3.135 10.200 1.00 51.66 169 THR A O 1
ATOM 1298 N N . THR A 1 170 ? 40.885 3.014 9.359 1.00 49.12 170 THR A N 1
ATOM 1299 C CA . THR A 1 170 ? 41.316 2.766 7.977 1.00 49.12 170 THR A CA 1
ATOM 1300 C C . THR A 1 170 ? 40.892 3.946 7.115 1.00 49.12 170 THR A C 1
ATOM 1302 O O . THR A 1 170 ? 39.779 4.039 6.608 1.00 49.12 170 THR A O 1
ATOM 1305 N N . SER A 1 171 ? 41.817 4.898 6.974 1.00 49.50 171 SER A N 1
ATOM 1306 C CA . SER A 1 171 ? 41.738 5.945 5.958 1.00 49.50 171 SER A CA 1
ATOM 1307 C C . SER A 1 171 ? 41.886 5.293 4.584 1.00 49.50 171 SER A C 1
ATOM 1309 O O . SER A 1 171 ? 42.995 5.064 4.096 1.00 49.50 171 SER A O 1
ATOM 1311 N N . HIS A 1 172 ? 40.762 4.949 3.964 1.00 52.78 172 HIS A N 1
ATOM 1312 C CA . HIS A 1 172 ? 40.735 4.597 2.553 1.00 52.78 172 HIS A CA 1
ATOM 1313 C C . HIS A 1 172 ? 40.806 5.891 1.742 1.00 52.78 172 HIS A C 1
ATOM 1315 O O . HIS A 1 172 ? 39.810 6.582 1.536 1.00 52.78 172 HIS A O 1
ATOM 1321 N N . ARG A 1 173 ? 42.014 6.239 1.291 1.00 50.97 173 ARG A N 1
ATOM 1322 C CA . ARG A 1 173 ? 42.213 7.267 0.269 1.00 50.97 173 ARG A CA 1
ATOM 1323 C C . ARG A 1 173 ? 41.516 6.794 -1.007 1.00 50.97 173 ARG A C 1
ATOM 1325 O O . ARG A 1 173 ? 41.994 5.869 -1.654 1.00 50.97 173 ARG A O 1
ATOM 1332 N N . ALA A 1 174 ? 40.386 7.413 -1.340 1.00 56.06 174 ALA A N 1
ATOM 1333 C CA . ALA A 1 174 ? 39.669 7.136 -2.575 1.00 56.06 174 ALA A CA 1
ATOM 1334 C C . ALA A 1 174 ? 40.533 7.562 -3.771 1.00 56.06 174 ALA A C 1
ATOM 1336 O O . ALA A 1 174 ? 40.826 8.746 -3.961 1.00 56.06 174 ALA A O 1
ATOM 1337 N N . GLU A 1 175 ? 40.975 6.590 -4.563 1.00 53.25 175 GLU A N 1
ATOM 1338 C CA . GLU A 1 175 ? 41.449 6.852 -5.914 1.00 53.25 175 GLU A CA 1
ATOM 1339 C C . GLU A 1 175 ? 40.229 7.184 -6.775 1.00 53.25 175 GLU A C 1
ATOM 1341 O O . GLU A 1 175 ? 39.260 6.429 -6.830 1.00 53.25 175 GLU A O 1
ATOM 1346 N N . ASN A 1 176 ? 40.263 8.363 -7.395 1.00 58.09 176 ASN A N 1
ATOM 1347 C CA . ASN A 1 176 ? 39.188 8.898 -8.221 1.00 58.09 176 ASN A CA 1
ATOM 1348 C C . ASN A 1 176 ? 39.092 8.081 -9.523 1.00 58.09 176 ASN A C 1
ATOM 1350 O O . ASN A 1 176 ? 39.737 8.397 -10.524 1.00 58.09 176 ASN A O 1
ATOM 1354 N N . LEU A 1 177 ? 38.325 6.992 -9.486 1.00 54.09 177 LEU A N 1
ATOM 1355 C CA . LEU A 1 177 ? 38.052 6.116 -10.619 1.00 54.09 177 LEU A CA 1
ATOM 1356 C C . LEU A 1 177 ? 36.548 6.125 -10.912 1.00 54.09 177 LEU A C 1
ATOM 1358 O O . LEU A 1 177 ? 35.775 5.390 -10.308 1.00 54.09 177 LEU A O 1
ATOM 1362 N N . GLY A 1 178 ? 36.149 6.929 -11.898 1.00 60.31 178 GLY A N 1
ATOM 1363 C CA . GLY A 1 178 ? 34.811 6.880 -12.489 1.00 60.31 178 GLY A CA 1
ATOM 1364 C C . GLY A 1 178 ? 33.765 7.765 -11.809 1.00 60.31 178 GLY A C 1
ATOM 1365 O O . GLY A 1 178 ? 33.969 8.306 -10.731 1.00 60.31 178 GLY A O 1
ATOM 1366 N N . ARG A 1 179 ? 32.647 7.955 -12.518 1.00 59.44 179 ARG A N 1
ATOM 1367 C CA . ARG A 1 179 ? 31.490 8.757 -12.102 1.00 59.44 179 ARG A CA 1
ATOM 1368 C C . ARG A 1 179 ? 31.103 8.407 -10.662 1.00 59.44 179 ARG A C 1
ATOM 1370 O O . ARG A 1 179 ? 30.679 7.281 -10.421 1.00 59.44 179 ARG A O 1
ATOM 1377 N N . GLU A 1 180 ? 31.234 9.371 -9.753 1.00 69.44 180 GLU A N 1
ATOM 1378 C CA . GLU A 1 180 ? 30.776 9.231 -8.373 1.00 69.44 180 GLU A CA 1
ATOM 1379 C C . GLU A 1 180 ? 29.288 8.861 -8.377 1.00 69.44 180 GLU A C 1
ATOM 1381 O O . GLU A 1 180 ? 28.443 9.597 -8.898 1.00 69.44 180 GLU A O 1
ATOM 1386 N N . ASP A 1 181 ? 28.979 7.681 -7.845 1.00 74.25 181 ASP A N 1
ATOM 1387 C CA . ASP A 1 181 ? 27.615 7.312 -7.501 1.00 74.25 181 ASP A CA 1
ATOM 1388 C C . ASP A 1 181 ? 27.156 8.235 -6.366 1.00 74.25 181 ASP A C 1
ATOM 1390 O O . ASP A 1 181 ? 27.826 8.366 -5.340 1.00 74.25 181 ASP A O 1
ATOM 1394 N N . SER A 1 182 ? 26.009 8.893 -6.540 1.00 79.44 182 SER A N 1
ATOM 1395 C CA . SER A 1 182 ? 25.418 9.767 -5.526 1.00 79.44 182 SER A CA 1
ATOM 1396 C C . SER A 1 182 ? 25.065 9.024 -4.234 1.00 79.44 182 SER A C 1
ATOM 1398 O O . SER A 1 182 ? 24.821 9.679 -3.207 1.00 79.44 182 SER A O 1
ATOM 1400 N N . GLY A 1 183 ? 25.012 7.684 -4.273 1.00 80.44 183 GLY A N 1
ATOM 1401 C CA . GLY A 1 183 ? 24.679 6.822 -3.138 1.00 80.44 183 GLY A CA 1
ATOM 1402 C C . GLY A 1 183 ? 23.264 7.072 -2.615 1.00 80.44 183 GLY A C 1
ATOM 1403 O O . GLY A 1 183 ? 22.951 6.791 -1.458 1.00 80.44 183 GLY A O 1
ATOM 1404 N N . ASP A 1 184 ? 22.415 7.688 -3.437 1.00 90.69 184 ASP A N 1
ATOM 1405 C CA . ASP A 1 184 ? 21.032 8.042 -3.131 1.00 90.69 184 ASP A CA 1
ATOM 1406 C C . ASP A 1 184 ? 20.044 6.978 -3.624 1.00 90.69 184 ASP A C 1
ATOM 1408 O O . ASP A 1 184 ? 18.850 7.088 -3.348 1.00 90.69 184 ASP A O 1
ATOM 1412 N N . ARG A 1 185 ? 20.520 5.933 -4.311 1.00 92.19 185 ARG A N 1
ATOM 1413 C CA . ARG A 1 185 ? 19.698 4.837 -4.826 1.00 92.19 185 ARG A CA 1
ATOM 1414 C C . ARG A 1 185 ? 20.202 3.486 -4.355 1.00 92.19 185 ARG A C 1
ATOM 1416 O O . ARG A 1 185 ? 21.393 3.205 -4.392 1.00 92.19 185 ARG A O 1
ATOM 1423 N N . ILE A 1 186 ? 19.260 2.646 -3.951 1.00 94.75 186 ILE A N 1
ATOM 1424 C CA . ILE A 1 186 ? 19.495 1.252 -3.595 1.00 94.75 186 ILE A CA 1
ATOM 1425 C C . ILE A 1 186 ? 18.694 0.412 -4.583 1.00 94.75 186 ILE A C 1
ATOM 1427 O O . ILE A 1 186 ? 17.463 0.377 -4.523 1.00 94.75 186 ILE A O 1
ATOM 1431 N N . ASP A 1 187 ? 19.392 -0.234 -5.511 1.00 95.50 187 ASP A N 1
ATOM 1432 C CA . ASP A 1 187 ? 18.772 -1.130 -6.481 1.00 95.50 187 ASP A CA 1
ATOM 1433 C C . ASP A 1 187 ? 18.558 -2.510 -5.850 1.00 95.50 187 ASP A C 1
ATOM 1435 O O . ASP A 1 187 ? 19.491 -3.146 -5.360 1.00 95.50 187 ASP A O 1
ATOM 1439 N N . VAL A 1 188 ? 17.306 -2.966 -5.848 1.00 95.56 188 VAL A N 1
ATOM 1440 C CA . VAL A 1 188 ? 16.878 -4.203 -5.192 1.00 95.56 188 VAL A CA 1
ATOM 1441 C C . VAL A 1 188 ? 16.301 -5.171 -6.213 1.00 95.56 188 VAL A C 1
ATOM 1443 O O . VAL A 1 188 ? 15.464 -4.817 -7.047 1.00 95.56 188 VAL A O 1
ATOM 1446 N N . MET A 1 189 ? 16.728 -6.425 -6.100 1.00 97.25 189 MET A N 1
ATOM 1447 C CA . MET A 1 189 ? 16.059 -7.566 -6.709 1.00 97.25 189 MET A CA 1
ATOM 1448 C C . MET A 1 189 ? 15.188 -8.241 -5.652 1.00 97.25 189 MET A C 1
ATOM 1450 O O . MET A 1 189 ? 15.690 -8.627 -4.597 1.00 97.25 189 MET A O 1
ATOM 1454 N N . VAL A 1 190 ? 13.899 -8.404 -5.939 1.00 96.94 190 VAL A N 1
ATOM 1455 C CA . VAL A 1 190 ? 12.985 -9.140 -5.058 1.00 96.94 190 VAL A CA 1
ATOM 1456 C C . VAL A 1 190 ? 12.835 -10.561 -5.581 1.00 96.94 190 VAL A C 1
ATOM 1458 O O . VAL A 1 190 ? 12.420 -10.762 -6.719 1.00 96.94 190 VAL A O 1
ATOM 1461 N N . VAL A 1 191 ? 13.172 -11.545 -4.749 1.00 96.44 191 VAL A N 1
ATOM 1462 C CA . VAL A 1 191 ? 13.026 -12.965 -5.085 1.00 96.44 191 VAL A CA 1
ATOM 1463 C C . VAL A 1 191 ? 11.958 -13.579 -4.191 1.00 96.44 191 VAL A C 1
ATOM 1465 O O . VAL A 1 191 ? 12.019 -13.432 -2.970 1.00 96.44 191 VAL A O 1
ATOM 1468 N N . TYR A 1 192 ? 10.989 -14.269 -4.782 1.00 95.56 192 TYR A N 1
ATOM 1469 C CA . TYR A 1 192 ? 9.917 -14.952 -4.070 1.00 95.56 192 TYR A CA 1
ATOM 1470 C C . TYR A 1 192 ? 9.790 -16.412 -4.496 1.00 95.56 192 TYR A C 1
ATOM 1472 O O . TYR A 1 192 ? 10.166 -16.837 -5.585 1.00 95.56 192 TYR A O 1
ATOM 1480 N N . THR A 1 193 ? 9.255 -17.231 -3.594 1.00 96.69 193 THR A N 1
ATOM 1481 C CA . THR A 1 193 ? 9.053 -18.652 -3.885 1.00 96.69 193 THR A CA 1
ATOM 1482 C C . THR A 1 193 ? 7.861 -18.857 -4.821 1.00 96.69 193 THR A C 1
ATOM 1484 O O . THR A 1 193 ? 6.932 -18.047 -4.871 1.00 96.69 193 THR A O 1
ATOM 1487 N N . THR A 1 194 ? 7.815 -20.010 -5.497 1.00 96.75 194 THR A N 1
ATOM 1488 C CA . THR A 1 194 ? 6.619 -20.411 -6.261 1.00 96.75 194 THR A CA 1
ATOM 1489 C C . THR A 1 194 ? 5.379 -20.502 -5.364 1.00 96.75 194 THR A C 1
ATOM 1491 O O . THR A 1 194 ? 4.284 -20.157 -5.799 1.00 96.75 194 THR A O 1
ATOM 1494 N N . ALA A 1 195 ? 5.539 -20.901 -4.097 1.00 94.69 195 ALA A N 1
ATOM 1495 C CA . ALA A 1 195 ? 4.441 -20.926 -3.136 1.00 94.69 195 ALA A CA 1
ATOM 1496 C C . ALA A 1 195 ? 3.883 -19.516 -2.877 1.00 94.69 195 ALA A C 1
ATOM 1498 O O . ALA A 1 195 ? 2.673 -19.325 -2.953 1.00 94.69 195 ALA A O 1
ATOM 1499 N N . THR A 1 196 ? 4.751 -18.519 -2.669 1.00 94.56 196 THR A N 1
ATOM 1500 C CA . THR A 1 196 ? 4.359 -17.106 -2.525 1.00 94.56 196 THR A CA 1
ATOM 1501 C C . THR A 1 196 ? 3.630 -16.605 -3.766 1.00 94.56 196 THR A C 1
ATOM 1503 O O . THR A 1 196 ? 2.556 -16.015 -3.656 1.00 94.56 196 THR A O 1
ATOM 1506 N N . LYS A 1 197 ? 4.170 -16.894 -4.956 1.00 96.25 197 LYS A N 1
ATOM 1507 C CA . LYS A 1 197 ? 3.527 -16.533 -6.221 1.00 96.25 197 LYS A CA 1
ATOM 1508 C C . LYS A 1 197 ? 2.114 -17.102 -6.323 1.00 96.25 197 LYS A C 1
ATOM 1510 O O . LYS A 1 197 ? 1.170 -16.369 -6.612 1.00 96.25 197 LYS A O 1
ATOM 1515 N N . ASN A 1 198 ? 1.969 -18.400 -6.074 1.00 95.56 198 ASN A N 1
ATOM 1516 C CA . ASN A 1 198 ? 0.687 -19.090 -6.178 1.00 95.56 198 ASN A CA 1
ATOM 1517 C C . ASN A 1 198 ? -0.310 -18.595 -5.124 1.00 95.56 198 ASN A C 1
ATOM 1519 O O . ASN A 1 198 ? -1.489 -18.449 -5.429 1.00 95.56 198 ASN A O 1
ATOM 1523 N N . PHE A 1 199 ? 0.166 -18.294 -3.913 1.00 94.50 199 PHE A N 1
ATOM 1524 C CA . PHE A 1 199 ? -0.653 -17.734 -2.841 1.00 94.50 199 PHE A CA 1
ATOM 1525 C C . PHE A 1 199 ? -1.211 -16.352 -3.204 1.00 94.50 199 PHE A C 1
ATOM 1527 O O . PHE A 1 199 ? -2.403 -16.100 -3.028 1.00 94.50 199 PHE A O 1
ATOM 1534 N N . LEU A 1 200 ? -0.370 -15.471 -3.755 1.00 96.81 200 LEU A N 1
ATOM 1535 C CA . LEU A 1 200 ? -0.780 -14.124 -4.162 1.00 96.81 200 LEU A CA 1
ATOM 1536 C C . LEU A 1 200 ? -1.629 -14.130 -5.439 1.00 96.81 200 LEU A C 1
ATOM 1538 O O . LEU A 1 200 ? -2.464 -13.249 -5.621 1.00 96.81 200 LEU A O 1
ATOM 1542 N N . GLY A 1 201 ? -1.487 -15.142 -6.296 1.00 96.12 201 GLY A N 1
ATOM 1543 C CA . GLY A 1 201 ? -2.330 -15.333 -7.480 1.00 96.12 201 GLY A CA 1
ATOM 1544 C C . GLY A 1 201 ? -1.613 -15.252 -8.824 1.00 96.12 201 GLY A C 1
ATOM 1545 O O . GLY A 1 201 ? -2.288 -15.258 -9.852 1.00 96.12 201 GLY A O 1
ATOM 1546 N N . GLY A 1 202 ? -0.282 -15.185 -8.834 1.00 96.62 202 GLY A N 1
ATOM 1547 C CA . GLY A 1 202 ? 0.522 -15.114 -10.053 1.00 96.62 202 GLY A CA 1
ATOM 1548 C C . GLY A 1 202 ? 1.644 -14.080 -9.987 1.00 96.62 202 GLY A C 1
ATOM 1549 O O . GLY A 1 202 ? 1.841 -13.397 -8.980 1.00 96.62 202 GLY A O 1
ATOM 1550 N N . ASP A 1 203 ? 2.402 -13.982 -11.082 1.00 96.56 203 ASP A N 1
ATOM 1551 C CA . ASP A 1 203 ? 3.569 -13.098 -11.174 1.00 96.56 203 ASP A CA 1
ATOM 1552 C C . ASP A 1 203 ? 3.178 -11.622 -11.023 1.00 96.56 203 ASP A C 1
ATOM 1554 O O . ASP A 1 203 ? 3.871 -10.864 -10.352 1.00 96.56 203 ASP A O 1
ATOM 1558 N N . VAL A 1 204 ? 2.045 -11.195 -11.595 1.00 96.50 204 VAL A N 1
ATOM 1559 C CA . VAL A 1 204 ? 1.605 -9.795 -11.493 1.00 96.50 204 VAL A CA 1
ATOM 1560 C C . VAL A 1 204 ? 1.298 -9.430 -10.042 1.00 96.50 204 VAL A C 1
ATOM 1562 O O . VAL A 1 204 ? 1.791 -8.416 -9.560 1.00 96.50 204 VAL A O 1
ATOM 1565 N N . GLN A 1 205 ? 0.555 -10.272 -9.326 1.00 97.88 205 GLN A N 1
ATOM 1566 C CA . GLN A 1 205 ? 0.191 -10.060 -7.927 1.00 97.88 205 GLN A CA 1
ATOM 1567 C C . GLN A 1 205 ? 1.426 -10.037 -7.025 1.00 97.88 205 GLN A C 1
ATOM 1569 O O . GLN A 1 205 ? 1.556 -9.137 -6.195 1.00 97.88 205 GLN A O 1
ATOM 1574 N N . ALA A 1 206 ? 2.361 -10.970 -7.231 1.00 97.94 206 ALA A N 1
ATOM 1575 C CA . ALA A 1 206 ? 3.620 -11.008 -6.494 1.00 97.94 206 ALA A CA 1
ATOM 1576 C C . ALA A 1 206 ? 4.475 -9.759 -6.741 1.00 97.94 206 ALA A C 1
ATOM 1578 O O . ALA A 1 206 ? 4.962 -9.143 -5.795 1.00 97.94 206 ALA A O 1
ATOM 1579 N N . GLN A 1 207 ? 4.601 -9.326 -7.996 1.00 97.44 207 GLN A N 1
ATOM 1580 C CA . GLN A 1 207 ? 5.339 -8.112 -8.345 1.00 97.44 207 GLN A CA 1
ATOM 1581 C C . GLN A 1 207 ? 4.681 -6.840 -7.809 1.00 97.44 207 GLN A C 1
ATOM 1583 O O . GLN A 1 207 ? 5.383 -5.929 -7.384 1.00 97.44 207 GLN A O 1
ATOM 1588 N N . THR A 1 208 ? 3.351 -6.749 -7.832 1.00 97.81 208 THR A N 1
ATOM 1589 C CA . THR A 1 208 ? 2.618 -5.600 -7.285 1.00 97.81 208 THR A CA 1
ATOM 1590 C C . THR A 1 208 ? 2.777 -5.518 -5.772 1.00 97.81 208 THR A C 1
ATOM 1592 O O . THR A 1 208 ? 3.028 -4.437 -5.247 1.00 97.81 208 THR A O 1
ATOM 1595 N N . HIS A 1 209 ? 2.689 -6.650 -5.073 1.00 98.06 209 HIS A N 1
ATOM 1596 C CA . HIS A 1 209 ? 2.918 -6.709 -3.632 1.00 98.06 209 HIS A CA 1
ATOM 1597 C C . HIS A 1 209 ? 4.376 -6.373 -3.269 1.00 98.06 209 HIS A C 1
ATOM 1599 O O . HIS A 1 209 ? 4.623 -5.609 -2.342 1.00 98.06 209 HIS A O 1
ATOM 1605 N N . ALA A 1 210 ? 5.348 -6.840 -4.059 1.00 97.94 210 ALA A N 1
ATOM 1606 C CA . ALA A 1 210 ? 6.750 -6.448 -3.911 1.00 97.94 210 ALA A CA 1
ATOM 1607 C C . ALA A 1 210 ? 6.972 -4.942 -4.148 1.00 97.94 210 ALA A C 1
ATOM 1609 O O . ALA A 1 210 ? 7.640 -4.285 -3.352 1.00 97.94 210 ALA A O 1
ATOM 1610 N N . GLN A 1 211 ? 6.386 -4.375 -5.209 1.00 98.25 211 GLN A N 1
ATOM 1611 C CA . GLN A 1 211 ? 6.467 -2.938 -5.482 1.00 98.25 211 GLN A CA 1
ATOM 1612 C C . GLN A 1 211 ? 5.832 -2.120 -4.354 1.00 98.25 211 GLN A C 1
ATOM 1614 O O . GLN A 1 211 ? 6.370 -1.081 -3.982 1.00 98.25 211 GLN A O 1
ATOM 1619 N N . GLN A 1 212 ? 4.735 -2.602 -3.770 1.00 98.38 212 GLN A N 1
ATOM 1620 C CA . GLN A 1 212 ? 4.139 -1.970 -2.600 1.00 98.38 212 GLN A CA 1
ATOM 1621 C C . GLN A 1 212 ? 5.143 -1.885 -1.450 1.00 98.38 212 GLN A C 1
ATOM 1623 O O . GLN A 1 212 ? 5.289 -0.812 -0.866 1.00 98.38 212 GLN A O 1
ATOM 1628 N N . ALA A 1 213 ? 5.862 -2.967 -1.146 1.00 97.50 213 ALA A N 1
ATOM 1629 C CA . ALA A 1 213 ? 6.825 -2.956 -0.049 1.00 97.50 213 ALA A CA 1
ATOM 1630 C C . ALA A 1 213 ? 7.910 -1.884 -0.270 1.00 97.50 213 ALA A C 1
ATOM 1632 O O . ALA A 1 213 ? 8.244 -1.130 0.644 1.00 97.50 213 ALA A O 1
ATOM 1633 N N . ILE A 1 214 ? 8.388 -1.747 -1.512 1.00 98.06 214 ILE A N 1
ATOM 1634 C CA . ILE A 1 214 ? 9.329 -0.695 -1.927 1.00 98.06 214 ILE A CA 1
ATOM 1635 C C . ILE A 1 214 ? 8.712 0.698 -1.742 1.00 98.06 214 ILE A C 1
ATOM 1637 O O . ILE A 1 214 ? 9.354 1.603 -1.202 1.00 98.06 214 ILE A O 1
ATOM 1641 N N . ASP A 1 215 ? 7.453 0.873 -2.140 1.00 98.50 215 ASP A N 1
ATOM 1642 C CA . ASP A 1 215 ? 6.720 2.129 -2.003 1.00 98.50 215 ASP A CA 1
ATOM 1643 C C . ASP A 1 215 ? 6.529 2.531 -0.535 1.00 98.50 215 ASP A C 1
ATOM 1645 O O . ASP A 1 215 ? 6.681 3.713 -0.200 1.00 98.50 215 ASP A O 1
ATOM 1649 N N . ALA A 1 216 ? 6.226 1.568 0.339 1.00 97.56 216 ALA A N 1
ATOM 1650 C CA . ALA A 1 216 ? 6.100 1.762 1.778 1.00 97.56 216 ALA A CA 1
ATOM 1651 C C . ALA A 1 216 ? 7.447 2.125 2.413 1.00 97.56 216 ALA A C 1
ATOM 1653 O O . ALA A 1 216 ? 7.519 3.099 3.163 1.00 97.56 216 ALA A O 1
ATOM 1654 N N . THR A 1 217 ? 8.531 1.426 2.056 1.00 97.06 217 THR A N 1
ATOM 1655 C CA . THR A 1 217 ? 9.890 1.766 2.511 1.00 97.06 217 THR A CA 1
ATOM 1656 C C . THR A 1 217 ? 10.281 3.182 2.096 1.00 97.06 217 THR A C 1
ATOM 1658 O O . THR A 1 217 ? 10.724 3.970 2.930 1.00 97.06 217 THR A O 1
ATOM 1661 N N . ASN A 1 218 ? 10.064 3.554 0.833 1.00 97.38 218 ASN A N 1
ATOM 1662 C CA . ASN A 1 218 ? 10.367 4.904 0.358 1.00 97.38 218 ASN A CA 1
ATOM 1663 C C . ASN A 1 218 ? 9.523 5.973 1.062 1.00 97.38 218 ASN A C 1
ATOM 1665 O O . ASN A 1 218 ? 10.025 7.062 1.331 1.00 97.38 218 ASN A O 1
ATOM 1669 N N . THR A 1 219 ? 8.273 5.659 1.413 1.00 97.12 219 THR A N 1
ATOM 1670 C CA . THR A 1 219 ? 7.423 6.557 2.213 1.00 97.12 219 THR A CA 1
ATOM 1671 C C . THR A 1 219 ? 7.974 6.736 3.623 1.00 97.12 219 THR A C 1
ATOM 1673 O O . THR A 1 219 ? 8.052 7.862 4.110 1.00 97.12 219 THR A O 1
ATOM 1676 N N . ALA A 1 220 ? 8.436 5.657 4.259 1.00 95.19 220 ALA A N 1
ATOM 1677 C CA . ALA A 1 220 ? 9.104 5.739 5.554 1.00 95.19 220 ALA A CA 1
ATOM 1678 C C . ALA A 1 220 ? 10.379 6.598 5.471 1.00 95.19 220 ALA A C 1
ATOM 1680 O O . ALA A 1 220 ? 10.577 7.490 6.291 1.00 95.19 220 ALA A O 1
ATOM 1681 N N . TYR A 1 221 ? 11.201 6.416 4.433 1.00 95.81 221 TYR A N 1
ATOM 1682 C CA . TYR A 1 221 ? 12.392 7.242 4.212 1.00 95.81 221 TYR A CA 1
ATOM 1683 C C . TYR A 1 221 ? 12.059 8.721 3.993 1.00 95.81 221 TYR A C 1
ATOM 1685 O O . TYR A 1 221 ? 12.727 9.582 4.566 1.00 95.81 221 TYR A O 1
ATOM 1693 N N . LEU A 1 222 ? 11.014 9.024 3.217 1.00 93.88 222 LEU A N 1
ATOM 1694 C CA . LEU A 1 222 ? 10.504 10.386 3.032 1.00 93.88 222 LEU A CA 1
ATOM 1695 C C . LEU A 1 222 ? 10.088 11.009 4.370 1.00 93.88 222 LEU A C 1
ATOM 1697 O O . LEU A 1 222 ? 10.565 12.092 4.714 1.00 93.88 222 LEU A O 1
ATOM 1701 N N . ASN A 1 223 ? 9.268 10.300 5.148 1.00 92.75 223 ASN A N 1
ATOM 1702 C CA . ASN A 1 223 ? 8.805 10.746 6.463 1.00 92.75 223 ASN A CA 1
ATOM 1703 C C . ASN A 1 223 ? 9.976 10.976 7.443 1.00 92.75 223 ASN A C 1
ATOM 1705 O O . ASN A 1 223 ? 9.928 11.899 8.255 1.00 92.75 223 ASN A O 1
ATOM 1709 N N . SER A 1 224 ? 11.053 10.191 7.338 1.00 94.88 224 SER A N 1
ATOM 1710 C CA . SER A 1 224 ? 12.248 10.293 8.189 1.00 94.88 224 SER A CA 1
ATOM 1711 C C . SER A 1 224 ? 13.359 11.192 7.635 1.00 94.88 224 SER A C 1
ATOM 1713 O O . SER A 1 224 ? 14.438 11.245 8.221 1.00 94.88 224 SER A O 1
ATOM 1715 N N . ARG A 1 225 ? 13.134 11.905 6.520 1.00 94.75 225 ARG A N 1
ATOM 1716 C CA . ARG A 1 225 ? 14.151 12.745 5.845 1.00 94.75 225 ARG A CA 1
ATOM 1717 C C . ARG A 1 225 ? 15.429 11.983 5.468 1.00 94.75 225 ARG A C 1
ATOM 1719 O O . ARG A 1 225 ? 16.503 12.570 5.346 1.00 94.75 225 ARG A O 1
ATOM 1726 N N . ILE A 1 226 ? 15.309 10.680 5.246 1.00 94.88 226 ILE A N 1
ATOM 1727 C CA . ILE A 1 226 ? 16.375 9.846 4.698 1.00 94.88 226 ILE A CA 1
ATOM 1728 C C . ILE A 1 226 ? 16.444 10.132 3.195 1.00 94.88 226 ILE A C 1
ATOM 1730 O O . ILE A 1 226 ? 15.416 10.183 2.517 1.00 94.88 226 ILE A O 1
ATOM 1734 N N . ARG A 1 227 ? 17.649 10.367 2.662 1.00 93.69 227 ARG A N 1
ATOM 1735 C CA . ARG A 1 227 ? 17.848 10.769 1.256 1.00 93.69 227 ARG A CA 1
ATOM 1736 C C . ARG A 1 227 ? 17.725 9.591 0.287 1.00 93.69 227 ARG A C 1
ATOM 1738 O O . ARG A 1 227 ? 17.258 9.775 -0.830 1.00 93.69 227 ARG A O 1
ATOM 1745 N N . GLN A 1 228 ? 18.140 8.406 0.720 1.00 94.62 228 GLN A N 1
ATOM 1746 C CA . GLN A 1 228 ? 18.186 7.187 -0.082 1.00 94.62 228 GLN A CA 1
ATOM 1747 C C . GLN A 1 228 ? 16.796 6.791 -0.582 1.00 94.62 228 GLN A C 1
ATOM 1749 O O . GLN A 1 228 ? 15.804 6.953 0.126 1.00 94.62 228 GLN A O 1
ATOM 1754 N N . ARG A 1 229 ? 16.713 6.237 -1.789 1.00 95.25 229 ARG A N 1
ATOM 1755 C CA . ARG A 1 229 ? 15.494 5.663 -2.364 1.00 95.25 229 ARG A CA 1
ATOM 1756 C C . ARG A 1 229 ? 15.766 4.250 -2.844 1.00 95.25 229 ARG A C 1
ATOM 1758 O O . ARG A 1 229 ? 16.752 3.993 -3.530 1.00 95.25 229 ARG A O 1
ATOM 1765 N N . VAL A 1 230 ? 14.874 3.341 -2.489 1.00 96.81 230 VAL A N 1
ATOM 1766 C CA . VAL A 1 230 ? 14.911 1.959 -2.947 1.00 96.81 230 VAL A CA 1
ATOM 1767 C C . VAL A 1 230 ? 14.204 1.872 -4.294 1.00 96.81 230 VAL A C 1
ATOM 1769 O O . VAL A 1 230 ? 13.127 2.442 -4.475 1.00 96.81 230 VAL A O 1
ATOM 1772 N N . ARG A 1 231 ? 14.795 1.155 -5.245 1.00 95.75 231 ARG A N 1
ATOM 1773 C CA . ARG A 1 231 ? 14.202 0.895 -6.554 1.00 95.75 231 ARG A CA 1
ATOM 1774 C C . ARG A 1 231 ? 14.244 -0.593 -6.846 1.00 95.75 231 ARG A C 1
ATOM 1776 O O . ARG A 1 231 ? 15.303 -1.210 -6.822 1.00 95.75 231 ARG A O 1
ATOM 1783 N N . MET A 1 232 ? 13.091 -1.155 -7.181 1.00 96.06 232 MET A N 1
ATOM 1784 C CA . MET A 1 232 ? 13.017 -2.523 -7.672 1.00 96.06 232 MET A CA 1
ATOM 1785 C C . MET A 1 232 ? 13.512 -2.568 -9.117 1.00 96.06 232 MET A C 1
ATOM 1787 O O . MET A 1 232 ? 12.903 -1.966 -10.000 1.00 96.06 232 MET A O 1
ATOM 1791 N N . VAL A 1 233 ? 14.622 -3.261 -9.358 1.00 96.38 233 VAL A N 1
ATOM 1792 C CA . VAL A 1 233 ? 15.194 -3.419 -10.706 1.00 96.38 233 VAL A CA 1
ATOM 1793 C C . VAL A 1 233 ? 14.861 -4.768 -11.325 1.00 96.38 233 VAL A C 1
ATOM 1795 O O . VAL A 1 233 ? 14.864 -4.893 -12.547 1.00 96.38 233 VAL A O 1
ATOM 1798 N N . HIS A 1 234 ? 14.543 -5.766 -10.497 1.00 94.75 234 HIS A N 1
ATOM 1799 C CA . HIS A 1 234 ? 14.164 -7.098 -10.954 1.00 94.75 234 HIS A CA 1
ATOM 1800 C C . HIS A 1 234 ? 13.272 -7.820 -9.942 1.00 94.75 234 HIS A C 1
ATOM 1802 O O . HIS A 1 234 ? 13.320 -7.540 -8.741 1.00 94.75 234 HIS A O 1
ATOM 1808 N N . THR A 1 235 ? 12.474 -8.766 -10.436 1.00 92.81 235 THR A N 1
ATOM 1809 C CA . THR A 1 235 ? 11.582 -9.614 -9.633 1.00 92.81 235 THR A CA 1
ATOM 1810 C C . THR A 1 235 ? 11.499 -11.017 -10.212 1.00 92.81 235 THR A C 1
ATOM 1812 O O . THR A 1 235 ? 11.317 -11.125 -11.430 1.00 92.81 235 THR A O 1
ATOM 1815 N N . GLN A 1 236 ? 11.535 -12.060 -9.380 1.00 89.06 236 GLN A N 1
ATOM 1816 C CA . GLN A 1 236 ? 11.376 -13.452 -9.827 1.00 89.06 236 GLN A CA 1
ATOM 1817 C C . GLN A 1 236 ? 10.933 -14.409 -8.722 1.00 89.06 236 GLN A C 1
ATOM 1819 O O . GLN A 1 236 ? 11.255 -14.125 -7.549 1.00 89.06 236 GLN A O 1
#

Radius of gyration: 27.94 Å; Cα contacts (8 Å, |Δi|>4): 389; chains: 1; bounding box: 83×92×71 Å

Sequence (236 aa):
MSKSASLVFIFVIALGVFMSPHRSLGQAAASKLFSLKEQPRLVSEANRSSIASVREAEIVFTEESNTSLAERTRLTITLFDGVEYQAVVSEVERRGPDDITWRGKIALNPTEGDVIITFRKGVFAGSIFGPTRVYEIVPRGMKHILVELDQGKYPECGGSIADLTGDATTSHRAENLGREDSGDRIDVMVVYTTATKNFLGGDVQAQTHAQQAIDATNTAYLNSRIRQRVRMVHTQ

Mean predicted aligned error: 11.76 Å

Foldseek 3Di:
DDDDDDDDDDDDDDPDPPPDPPPPPPPPDAEAQKDFPDAWDADDPVQDPDLFFGTKTWIDGPDQAPVVQQPGQWYWYQDHPRDIFIWGWDDKDDPDRQWIWTWTWTDDVPDIKIWIWTGHPRDIWIWTGDPVWIWIWAAFAPITMITTGDPVSDDDDPPDPDPPPDPPPDPPPDDPDDDDDPQQEDEDEAEDDPVLQVGNRHDRRSVRNVVRVQRVVQVVCVVVVNRHHYDYPYYD